Protein AF-A0ABD2NAB2-F1 (afdb_monomer)

Mean predicted aligned error: 8.88 Å

Structure (mmCIF, N/CA/C/O backbone):
data_AF-A0ABD2NAB2-F1
#
_entry.id   AF-A0ABD2NAB2-F1
#
loop_
_atom_site.group_PDB
_atom_site.id
_atom_site.type_symbol
_atom_site.label_atom_id
_atom_site.label_alt_id
_atom_site.label_comp_id
_atom_site.label_asym_id
_atom_site.label_entity_id
_atom_site.label_seq_id
_atom_site.pdbx_PDB_ins_code
_atom_site.Cartn_x
_atom_site.Cartn_y
_atom_site.Cartn_z
_atom_site.occupancy
_atom_site.B_iso_or_equiv
_atom_site.auth_seq_id
_atom_site.auth_comp_id
_atom_site.auth_asym_id
_atom_site.auth_atom_id
_atom_site.pdbx_PDB_model_num
ATOM 1 N N . MET A 1 1 ? -1.390 5.280 34.000 1.00 50.34 1 MET A N 1
ATOM 2 C CA . MET A 1 1 ? -2.365 6.041 33.188 1.00 50.34 1 MET A CA 1
ATOM 3 C C . MET A 1 1 ? -3.684 5.288 33.225 1.00 50.34 1 MET A C 1
ATOM 5 O O . MET A 1 1 ? -3.703 4.140 32.806 1.00 50.34 1 MET A O 1
ATOM 9 N N . ASN A 1 2 ? -4.750 5.877 33.771 1.00 55.00 2 ASN A N 1
ATOM 10 C CA . ASN A 1 2 ? -6.075 5.253 33.747 1.00 55.00 2 ASN A CA 1
ATOM 11 C C . ASN A 1 2 ? -6.665 5.433 32.349 1.00 55.00 2 ASN A C 1
ATOM 13 O O . ASN A 1 2 ? -7.127 6.522 32.014 1.00 55.00 2 ASN A O 1
ATOM 17 N N . LEU A 1 3 ? -6.624 4.378 31.533 1.00 70.62 3 LEU A N 1
ATOM 18 C CA . LEU A 1 3 ? -7.430 4.320 30.318 1.00 70.62 3 LEU A CA 1
ATOM 19 C C . LEU A 1 3 ? -8.890 4.486 30.732 1.00 70.62 3 LEU A C 1
ATOM 21 O O . LEU A 1 3 ? -9.399 3.757 31.586 1.00 70.62 3 LEU A O 1
ATOM 25 N N . THR A 1 4 ? -9.552 5.496 30.181 1.00 85.00 4 THR A N 1
ATOM 26 C CA . THR A 1 4 ? -10.956 5.738 30.493 1.00 85.00 4 THR A CA 1
ATOM 27 C C . THR A 1 4 ? -11.785 4.582 29.936 1.00 85.00 4 THR A C 1
ATOM 29 O O . THR A 1 4 ? -11.487 4.038 28.872 1.00 85.00 4 THR A O 1
ATOM 32 N N . VAL A 1 5 ? -12.858 4.203 30.637 1.00 86.62 5 VAL A N 1
ATOM 33 C CA . VAL A 1 5 ? -13.801 3.158 30.186 1.00 86.62 5 VAL A CA 1
ATOM 34 C C . VAL A 1 5 ? -14.272 3.411 28.746 1.00 86.62 5 VAL A C 1
ATOM 36 O O . VAL A 1 5 ? -14.481 2.471 27.981 1.00 86.62 5 VAL A O 1
ATOM 39 N N . GLN A 1 6 ? -14.384 4.683 28.357 1.00 85.81 6 GLN A N 1
ATOM 40 C CA . GLN A 1 6 ? -14.743 5.088 27.003 1.00 85.81 6 GLN A CA 1
ATOM 41 C C . GLN A 1 6 ? -13.697 4.676 25.961 1.00 85.81 6 GLN A C 1
ATOM 43 O O . GLN A 1 6 ? -14.067 4.152 24.915 1.00 85.81 6 GLN A O 1
ATOM 48 N N . HIS A 1 7 ? -12.406 4.852 26.250 1.00 84.88 7 HIS A N 1
ATOM 49 C CA . HIS A 1 7 ? -11.335 4.479 25.327 1.00 84.88 7 HIS A CA 1
ATOM 50 C C . HIS A 1 7 ? -11.319 2.966 25.064 1.00 84.88 7 HIS A C 1
ATOM 52 O O . HIS A 1 7 ? -11.230 2.537 23.918 1.00 84.88 7 HIS A O 1
ATOM 58 N N . ILE A 1 8 ? -11.514 2.158 26.113 1.00 85.25 8 ILE A N 1
ATOM 59 C CA . ILE A 1 8 ? -11.595 0.694 25.996 1.00 85.25 8 ILE A CA 1
ATOM 60 C C . ILE A 1 8 ? -12.789 0.280 25.125 1.00 85.25 8 ILE A C 1
ATOM 62 O O . ILE A 1 8 ? -12.654 -0.577 24.254 1.00 85.25 8 ILE A O 1
ATOM 66 N N . LYS A 1 9 ? -13.961 0.901 25.317 1.00 86.88 9 LYS A N 1
ATOM 67 C CA . LYS A 1 9 ? -15.147 0.624 24.490 1.00 86.88 9 LYS A CA 1
ATOM 68 C C . LYS A 1 9 ? -14.923 0.980 23.020 1.00 86.88 9 LYS A C 1
ATOM 70 O O . LYS A 1 9 ? -15.304 0.202 22.147 1.00 86.88 9 LYS A O 1
ATOM 75 N N . THR A 1 10 ? -14.308 2.130 22.745 1.00 87.00 10 THR A N 1
ATOM 76 C CA . THR A 1 10 ? -13.971 2.546 21.378 1.00 87.00 10 THR A CA 1
ATOM 77 C C . THR A 1 10 ? -13.019 1.549 20.727 1.00 87.00 10 THR A C 1
ATOM 79 O O . THR A 1 10 ? -13.319 1.066 19.638 1.00 87.00 10 THR A O 1
ATOM 82 N N . LEU A 1 11 ? -11.947 1.167 21.424 1.00 85.62 11 LEU A N 1
ATOM 83 C CA . LEU A 1 11 ? -10.974 0.193 20.934 1.00 85.62 11 LEU A CA 1
ATOM 84 C C . LEU A 1 11 ? -11.627 -1.161 20.619 1.00 85.62 11 LEU A C 1
ATOM 86 O O . LEU A 1 11 ? -11.455 -1.693 19.529 1.00 85.62 11 LEU A O 1
ATOM 90 N N . LEU A 1 12 ? -12.451 -1.694 21.524 1.00 88.62 12 LEU A N 1
ATOM 91 C CA . LEU A 1 12 ? -13.152 -2.964 21.299 1.00 88.62 12 LEU A CA 1
ATOM 92 C C . LEU A 1 12 ? -14.095 -2.918 20.088 1.00 88.62 12 LEU A C 1
ATOM 94 O O . LEU A 1 12 ? -14.191 -3.892 19.346 1.00 88.62 12 LEU A O 1
ATOM 98 N N . SER A 1 13 ? -14.786 -1.797 19.879 1.00 90.25 13 SER A N 1
ATOM 99 C CA . SER A 1 13 ? -15.667 -1.582 18.723 1.00 90.25 13 SER A CA 1
ATOM 100 C C . SER A 1 13 ? -14.876 -1.571 17.406 1.00 90.25 13 SER A C 1
ATOM 102 O O . SER A 1 13 ? -15.263 -2.260 16.462 1.00 90.25 13 SER A O 1
ATOM 104 N N . VAL A 1 14 ? -13.731 -0.881 17.371 1.00 90.56 14 VAL A N 1
ATOM 105 C CA . VAL A 1 14 ? -12.785 -0.853 16.237 1.00 90.56 14 VAL A CA 1
ATOM 106 C C . VAL A 1 14 ? -12.252 -2.256 15.932 1.00 90.56 14 VAL A C 1
ATOM 108 O O . VAL A 1 14 ? -12.298 -2.700 14.788 1.00 90.56 14 VAL A O 1
ATOM 111 N N . LEU A 1 15 ? -11.821 -3.001 16.952 1.00 90.56 15 LEU A N 1
ATOM 112 C CA . LEU A 1 15 ? -11.274 -4.353 16.791 1.00 90.56 15 LEU A CA 1
ATOM 113 C C . LEU A 1 15 ? -12.317 -5.366 16.304 1.00 90.56 15 LEU A C 1
ATOM 115 O O . LEU A 1 15 ? -12.016 -6.221 15.474 1.00 90.56 15 LEU A O 1
ATOM 119 N N . ARG A 1 16 ? -13.567 -5.261 16.769 1.00 92.56 16 ARG A N 1
ATOM 120 C CA . ARG A 1 16 ? -14.668 -6.083 16.241 1.00 92.56 16 ARG A CA 1
ATOM 121 C C . ARG A 1 16 ? -14.945 -5.775 14.772 1.00 92.56 16 ARG A C 1
ATOM 123 O O . ARG A 1 16 ? -15.093 -6.706 13.986 1.00 92.56 16 ARG A O 1
ATOM 130 N N . CYS A 1 17 ? -14.953 -4.495 14.409 1.00 94.06 17 CYS A N 1
ATOM 131 C CA . CYS A 1 17 ? -15.112 -4.066 13.022 1.00 94.06 17 CYS A CA 1
ATOM 132 C C . CYS A 1 17 ? -13.981 -4.605 12.136 1.00 94.06 17 CYS A C 1
ATOM 134 O O . CYS A 1 17 ? -14.240 -5.179 11.082 1.00 94.06 17 CYS A O 1
ATOM 136 N N . LEU A 1 18 ? -12.731 -4.503 12.600 1.00 93.81 18 LEU A N 1
ATOM 137 C CA . LEU A 1 18 ? -11.561 -5.072 11.933 1.00 93.81 18 LEU A CA 1
ATOM 138 C C . LEU A 1 18 ? -11.714 -6.582 11.703 1.00 93.81 18 LEU A C 1
ATOM 140 O O . LEU A 1 18 ? -11.497 -7.053 10.589 1.00 93.81 18 LEU A O 1
ATOM 144 N N . ASN A 1 19 ? -12.129 -7.328 12.729 1.00 92.62 19 ASN A N 1
ATOM 145 C CA . ASN A 1 19 ? -12.349 -8.769 12.617 1.00 92.62 19 ASN A CA 1
ATOM 146 C C . ASN A 1 19 ? -13.402 -9.105 11.553 1.00 92.62 19 ASN A C 1
ATOM 148 O O . ASN A 1 19 ? -13.183 -10.018 10.762 1.00 92.62 19 ASN A O 1
ATOM 152 N N . LEU A 1 20 ? -14.508 -8.356 11.489 1.00 93.50 20 LEU A N 1
ATOM 153 C CA . LEU A 1 20 ? -15.537 -8.553 10.463 1.00 93.50 20 LEU A CA 1
ATOM 154 C C . LEU A 1 20 ? -15.038 -8.204 9.057 1.00 93.50 20 LEU A C 1
ATOM 156 O O . LEU A 1 20 ? -15.353 -8.914 8.105 1.00 93.50 20 LEU A O 1
ATOM 160 N N . ILE A 1 21 ? -14.250 -7.135 8.912 1.00 94.38 21 ILE A N 1
ATOM 161 C CA . ILE A 1 21 ? -13.627 -6.788 7.628 1.00 94.38 21 ILE A CA 1
ATOM 162 C C . ILE A 1 21 ? -12.724 -7.931 7.167 1.00 94.38 21 ILE A C 1
ATOM 164 O O . ILE A 1 21 ? -12.836 -8.369 6.027 1.00 94.38 21 ILE A O 1
ATOM 168 N N . ILE A 1 22 ? -11.864 -8.444 8.046 1.00 93.69 22 ILE A N 1
ATOM 169 C CA . ILE A 1 22 ? -10.955 -9.537 7.700 1.00 93.69 22 ILE A CA 1
ATOM 170 C C . ILE A 1 22 ? -11.762 -10.778 7.307 1.00 93.69 22 ILE A C 1
ATOM 172 O O . ILE A 1 22 ? -11.633 -11.254 6.187 1.00 93.69 22 ILE A O 1
ATOM 176 N N . GLN A 1 23 ? -12.701 -11.220 8.145 1.00 92.50 23 GLN A N 1
ATOM 177 C CA . GLN A 1 23 ? -13.539 -12.392 7.858 1.00 92.50 23 GLN A CA 1
ATOM 178 C C . GLN A 1 23 ? -14.292 -12.312 6.522 1.00 92.50 23 GLN A C 1
ATOM 180 O O . GLN A 1 23 ? -14.435 -13.327 5.846 1.00 92.50 23 GLN A O 1
ATOM 185 N N . ASN A 1 24 ? -14.769 -11.126 6.138 1.00 93.62 24 ASN A N 1
ATOM 186 C CA . ASN A 1 24 ? -15.566 -10.953 4.922 1.00 93.62 24 ASN A CA 1
ATOM 187 C C . ASN A 1 24 ? -14.728 -10.711 3.660 1.00 93.62 24 ASN A C 1
ATOM 189 O O . ASN A 1 24 ? -15.218 -10.950 2.557 1.00 93.62 24 ASN A O 1
ATOM 193 N N . TYR A 1 25 ? -13.499 -10.205 3.797 1.00 93.81 25 TYR A N 1
ATOM 194 C CA . TYR A 1 25 ? -12.689 -9.744 2.664 1.00 93.81 25 TYR A CA 1
ATOM 195 C C . TYR A 1 25 ? -11.350 -10.467 2.516 1.00 93.81 25 TYR A C 1
ATOM 197 O O . TYR A 1 25 ? -10.580 -10.118 1.617 1.00 93.81 25 TYR A O 1
ATOM 205 N N . THR A 1 26 ? -11.071 -11.483 3.330 1.00 92.81 26 THR A N 1
ATOM 206 C CA . THR A 1 26 ? -9.892 -12.347 3.194 1.00 92.81 26 THR A CA 1
ATOM 207 C C . THR A 1 26 ? -10.295 -13.807 3.009 1.00 92.81 26 THR A C 1
ATOM 209 O O . THR A 1 26 ? -11.335 -14.251 3.488 1.00 92.81 26 THR A O 1
ATOM 212 N N . SER A 1 27 ? -9.464 -14.569 2.307 1.00 91.81 27 SER A N 1
ATOM 213 C CA . SER A 1 27 ? -9.583 -16.024 2.196 1.00 91.81 27 SER A CA 1
ATOM 214 C C . SER A 1 27 ? -8.865 -16.718 3.354 1.00 91.81 27 SER A C 1
ATOM 216 O O . SER A 1 27 ? -7.919 -16.183 3.918 1.00 91.81 27 SER A O 1
ATOM 218 N N . VAL A 1 28 ? -9.241 -17.963 3.656 1.00 87.69 28 VAL A N 1
ATOM 219 C CA . VAL A 1 28 ? -8.466 -18.848 4.551 1.00 87.69 28 VAL A CA 1
ATOM 220 C C . VAL A 1 28 ? -7.064 -19.169 4.023 1.00 87.69 28 VAL A C 1
ATOM 222 O O . VAL A 1 28 ? -6.221 -19.629 4.786 1.00 87.69 28 VAL A O 1
ATOM 225 N N . ALA A 1 29 ? -6.821 -18.957 2.728 1.00 90.50 29 ALA A N 1
ATOM 226 C CA . ALA A 1 29 ? -5.504 -19.110 2.118 1.00 90.50 29 ALA A CA 1
ATOM 227 C C . ALA A 1 29 ? -4.645 -17.835 2.197 1.00 90.50 29 ALA A C 1
ATOM 229 O O . ALA A 1 29 ? -3.453 -17.920 1.918 1.00 90.50 29 ALA A O 1
ATOM 230 N N . ASP A 1 30 ? -5.237 -16.685 2.546 1.00 93.00 30 ASP A N 1
ATOM 231 C CA . ASP A 1 30 ? -4.521 -15.409 2.571 1.00 93.00 30 ASP A CA 1
ATOM 232 C C . ASP A 1 30 ? -3.535 -15.388 3.746 1.00 93.00 30 ASP A C 1
ATOM 234 O O . ASP A 1 30 ? -3.890 -15.681 4.892 1.00 93.00 30 ASP A O 1
ATOM 238 N N . LEU A 1 31 ? -2.294 -14.983 3.478 1.00 92.19 31 LEU A N 1
ATOM 239 C CA . LEU A 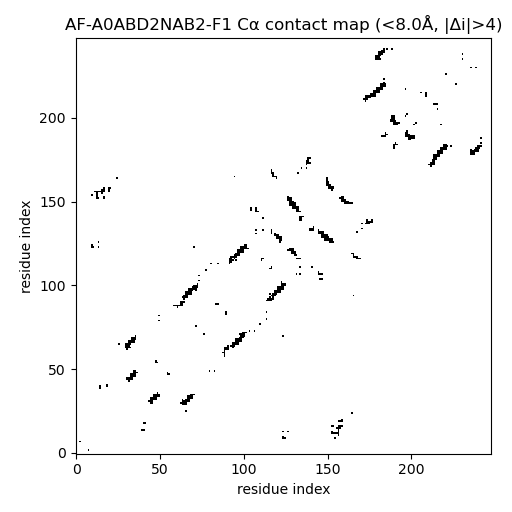1 31 ? -1.301 -14.759 4.518 1.00 92.19 31 LEU A CA 1
ATOM 240 C C . LEU A 1 31 ? -1.478 -13.365 5.132 1.00 92.19 31 LEU A C 1
ATOM 242 O O . LEU A 1 31 ? -1.231 -12.352 4.476 1.00 92.19 31 LEU A O 1
ATOM 246 N N . ILE A 1 32 ? -1.878 -13.311 6.404 1.00 92.75 32 ILE A N 1
ATOM 247 C CA . ILE A 1 32 ? -2.153 -12.056 7.114 1.00 92.75 32 ILE A CA 1
ATOM 248 C C . ILE A 1 32 ? -0.968 -11.687 8.013 1.00 92.75 32 ILE A C 1
ATOM 250 O O . ILE A 1 32 ? -0.647 -12.410 8.959 1.00 92.75 32 ILE A O 1
ATOM 254 N N . ALA A 1 33 ? -0.347 -10.539 7.746 1.00 91.56 33 ALA A N 1
ATOM 255 C CA . ALA A 1 33 ? 0.681 -9.937 8.587 1.00 91.56 33 ALA A CA 1
ATOM 256 C C . ALA A 1 33 ? 0.094 -8.787 9.409 1.00 91.56 33 ALA A C 1
ATOM 258 O O . ALA A 1 33 ? -0.571 -7.898 8.878 1.00 91.56 33 ALA A O 1
ATOM 259 N N . VAL A 1 34 ? 0.356 -8.794 10.711 1.00 91.44 34 VAL A N 1
ATOM 260 C CA . VAL A 1 34 ? -0.145 -7.804 11.663 1.00 91.44 34 VAL A CA 1
ATOM 261 C C . VAL A 1 34 ? 1.038 -7.075 12.256 1.00 91.44 34 VAL A C 1
ATOM 263 O O . VAL A 1 34 ? 1.921 -7.692 12.846 1.00 91.44 34 VAL A O 1
ATOM 266 N N . ILE A 1 35 ? 1.050 -5.760 12.100 1.00 89.00 35 ILE A N 1
ATOM 267 C CA . ILE A 1 35 ? 2.132 -4.899 12.556 1.00 89.00 35 ILE A CA 1
ATOM 268 C C . ILE A 1 35 ? 1.599 -4.018 13.680 1.00 89.00 35 ILE A C 1
ATOM 270 O O . ILE A 1 35 ? 0.685 -3.210 13.490 1.00 89.00 35 ILE A O 1
ATOM 274 N N . GLY A 1 36 ? 2.175 -4.212 14.863 1.00 83.62 36 GLY A N 1
ATOM 275 C CA . GLY A 1 36 ? 1.749 -3.574 16.102 1.00 83.62 36 GLY A CA 1
ATOM 276 C C . GLY A 1 36 ? 1.929 -4.494 17.310 1.00 83.62 36 GLY A C 1
ATOM 277 O O . GLY A 1 36 ? 1.997 -5.718 17.195 1.00 83.62 36 GLY A O 1
ATOM 278 N N . LYS A 1 37 ? 1.998 -3.897 18.503 1.00 67.06 37 LYS A N 1
ATOM 279 C CA . LYS A 1 37 ? 2.280 -4.622 19.757 1.00 67.06 37 LYS A CA 1
ATOM 280 C C . LYS A 1 37 ? 1.092 -5.402 20.321 1.00 67.06 37 LYS A C 1
ATOM 282 O O . LYS A 1 37 ? 1.229 -6.102 21.320 1.00 67.06 37 LYS A O 1
ATOM 287 N N . GLU A 1 38 ? -0.075 -5.277 19.711 1.00 68.12 38 GLU A N 1
ATOM 288 C CA . GLU A 1 38 ? -1.333 -5.650 20.334 1.00 68.12 38 GLU A CA 1
ATOM 289 C C . GLU A 1 38 ? -1.953 -6.902 19.701 1.00 68.12 38 GLU A C 1
ATOM 291 O O . GLU A 1 38 ? -2.317 -6.922 18.526 1.00 68.12 38 GLU A O 1
ATOM 296 N N . ASN A 1 39 ? -2.094 -7.953 20.515 1.00 59.78 39 ASN A N 1
ATOM 297 C CA . ASN A 1 39 ? -2.704 -9.224 20.129 1.00 59.78 39 ASN A CA 1
ATOM 298 C C . ASN A 1 39 ? -4.203 -9.220 20.410 1.00 59.78 39 ASN A C 1
ATOM 300 O O . ASN A 1 39 ? -4.651 -9.630 21.481 1.00 59.78 39 ASN A O 1
ATOM 304 N N . TYR A 1 40 ? -4.980 -8.768 19.431 1.00 69.19 40 TYR A N 1
ATOM 305 C CA . TYR A 1 40 ? -6.443 -8.748 19.526 1.00 69.19 40 TYR A CA 1
ATOM 306 C C . TYR A 1 40 ? -7.156 -9.555 18.443 1.00 69.19 40 TYR A C 1
ATOM 308 O O . TYR A 1 40 ? -8.388 -9.593 18.404 1.00 69.19 40 TYR A O 1
ATOM 316 N N . LEU A 1 41 ? -6.394 -10.200 17.566 1.00 75.31 41 LEU A N 1
ATOM 317 C CA . LEU A 1 41 ? -6.930 -10.916 16.420 1.00 75.31 41 LEU A CA 1
ATOM 318 C C . LEU A 1 41 ? -7.094 -12.392 16.760 1.00 75.31 41 LEU A C 1
ATOM 320 O O . LEU A 1 41 ? -6.223 -13.011 17.365 1.00 75.31 41 LEU A O 1
ATOM 324 N N . THR A 1 42 ? -8.247 -12.946 16.398 1.00 77.31 42 THR A N 1
ATOM 325 C CA . THR A 1 42 ? -8.639 -14.323 16.737 1.00 77.31 42 THR A CA 1
ATOM 326 C C . THR A 1 42 ? -8.285 -15.339 15.649 1.00 77.31 42 THR A C 1
ATOM 328 O O . THR A 1 42 ? -8.638 -16.511 15.764 1.00 77.31 42 THR A O 1
ATOM 331 N N . PHE A 1 43 ? -7.607 -14.905 14.590 1.00 73.75 43 PHE A N 1
ATOM 332 C CA . PHE A 1 43 ? -7.232 -15.710 13.426 1.00 73.75 43 PHE A CA 1
ATOM 333 C C . PHE A 1 43 ? -5.713 -15.913 13.361 1.00 73.75 43 PHE A C 1
ATOM 335 O O . PHE A 1 43 ? -4.970 -15.161 13.994 1.00 73.75 43 PHE A O 1
ATOM 342 N N . PRO A 1 44 ? -5.237 -16.930 12.616 1.00 76.00 44 PRO A N 1
ATOM 343 C CA . PRO A 1 44 ? -3.810 -17.140 12.420 1.00 76.00 44 PRO A CA 1
ATOM 344 C C . PRO A 1 44 ? -3.215 -15.938 11.686 1.00 76.00 44 PRO A C 1
ATOM 346 O O . PRO A 1 44 ? -3.571 -15.647 10.547 1.00 76.00 44 PRO A O 1
ATOM 349 N N . VAL A 1 45 ? -2.318 -15.233 12.365 1.00 83.25 45 VAL A N 1
ATOM 350 C CA . VAL A 1 45 ? -1.633 -14.052 11.844 1.00 83.25 45 VAL A CA 1
ATOM 351 C C . VAL A 1 45 ? -0.146 -14.158 12.126 1.00 83.25 45 VAL A C 1
ATOM 353 O O . VAL A 1 45 ? 0.269 -14.723 13.140 1.00 83.25 45 VAL A O 1
ATOM 356 N N . ILE A 1 46 ? 0.657 -13.580 11.243 1.00 83.19 46 ILE A N 1
ATOM 357 C CA . ILE A 1 46 ? 2.064 -13.324 11.523 1.00 83.19 46 ILE A CA 1
ATOM 358 C C . ILE A 1 46 ? 2.136 -11.989 12.244 1.00 83.19 46 ILE A C 1
ATOM 360 O O . ILE A 1 46 ? 1.866 -10.950 11.643 1.00 83.19 46 ILE A O 1
ATOM 364 N N . GLN A 1 47 ? 2.502 -12.006 13.520 1.00 83.44 47 GLN A N 1
ATOM 365 C CA . GLN A 1 47 ? 2.757 -10.772 14.247 1.00 83.44 47 GLN A CA 1
ATOM 366 C C . GLN A 1 47 ? 4.185 -10.299 13.975 1.00 83.44 47 GLN A C 1
ATOM 368 O O . GLN A 1 47 ? 5.146 -11.039 14.181 1.00 83.44 47 GLN A O 1
ATOM 373 N N . LEU A 1 48 ? 4.310 -9.057 13.525 1.00 80.50 48 LEU A N 1
ATOM 374 C CA . LEU A 1 48 ? 5.579 -8.391 13.286 1.00 80.50 48 LEU A CA 1
ATOM 375 C C . LEU A 1 48 ? 5.697 -7.217 14.258 1.00 80.50 48 LEU A C 1
ATOM 377 O O . LEU A 1 48 ? 4.948 -6.240 14.172 1.00 80.50 48 LEU A O 1
ATOM 381 N N . ASP A 1 49 ? 6.650 -7.308 15.183 1.00 80.38 49 ASP A N 1
ATOM 382 C CA . ASP A 1 49 ? 7.116 -6.139 15.923 1.00 80.38 49 ASP A CA 1
ATOM 383 C C . ASP A 1 49 ? 8.300 -5.549 15.158 1.00 80.38 49 ASP A C 1
ATOM 385 O O . ASP A 1 49 ? 9.434 -5.988 15.312 1.00 80.38 49 ASP A O 1
ATOM 389 N N . ILE A 1 50 ? 8.028 -4.555 14.312 1.00 73.00 50 ILE A N 1
ATOM 390 C CA . ILE A 1 50 ? 9.053 -3.848 13.525 1.00 73.00 50 ILE A CA 1
ATOM 391 C C . ILE A 1 50 ? 10.091 -3.123 14.399 1.00 73.00 50 ILE A C 1
ATOM 393 O O . ILE A 1 50 ? 11.097 -2.641 13.890 1.00 73.00 50 ILE A O 1
ATOM 397 N N . TYR A 1 51 ? 9.851 -3.014 15.710 1.00 71.38 51 TYR A N 1
ATOM 398 C CA . TYR A 1 51 ? 10.803 -2.457 16.667 1.00 71.38 51 TYR A CA 1
ATOM 399 C C . TYR A 1 51 ? 11.704 -3.524 17.306 1.00 71.38 51 TYR A C 1
ATOM 401 O O . TYR A 1 51 ? 12.549 -3.179 18.131 1.00 71.38 51 TYR A O 1
ATOM 409 N N . GLN A 1 52 ? 11.526 -4.803 16.961 1.00 70.25 52 GLN A N 1
ATOM 410 C CA . GLN A 1 52 ? 12.379 -5.908 17.394 1.00 70.25 52 GLN A CA 1
ATOM 411 C C . GLN A 1 52 ? 13.072 -6.521 16.171 1.00 70.25 52 GLN A C 1
ATOM 413 O O . GLN A 1 52 ? 12.428 -7.095 15.299 1.00 70.25 52 GLN A O 1
ATOM 418 N N . GLU A 1 53 ? 14.400 -6.408 16.112 1.00 60.09 53 GLU A N 1
ATOM 419 C CA . GLU A 1 53 ? 15.229 -6.717 14.930 1.00 60.09 53 GLU A CA 1
ATOM 420 C C . GLU A 1 53 ? 15.225 -8.202 14.488 1.00 60.09 53 GLU A C 1
ATOM 422 O O . GLU A 1 53 ? 15.783 -8.535 13.444 1.00 60.09 53 GLU A O 1
ATOM 427 N N . GLU A 1 54 ? 14.609 -9.122 15.239 1.00 59.78 54 GLU A N 1
ATOM 428 C CA . GLU A 1 54 ? 14.902 -10.562 15.126 1.00 59.78 54 GLU A CA 1
ATOM 429 C C . GLU A 1 54 ? 13.832 -11.431 14.428 1.00 59.78 54 GLU A C 1
ATOM 431 O O . GLU A 1 54 ? 14.060 -12.623 14.220 1.00 59.78 54 GLU A O 1
ATOM 436 N N . VAL A 1 55 ? 12.666 -10.899 14.038 1.00 56.41 55 VAL A N 1
ATOM 437 C CA . VAL A 1 55 ? 11.492 -11.769 13.779 1.00 56.41 55 VAL A CA 1
ATOM 438 C C . VAL A 1 55 ? 11.275 -12.168 12.301 1.00 56.41 55 VAL A C 1
ATOM 440 O O . VAL A 1 55 ? 10.646 -13.191 12.030 1.00 56.41 55 VAL A O 1
ATOM 443 N N . ILE A 1 56 ? 11.805 -11.438 11.312 1.00 54.59 56 ILE A N 1
ATOM 444 C CA . ILE A 1 56 ? 11.258 -11.505 9.931 1.00 54.59 56 ILE A CA 1
ATOM 445 C C . ILE A 1 56 ? 11.810 -12.647 9.055 1.00 54.59 56 ILE A C 1
ATOM 447 O O . ILE A 1 56 ? 11.150 -13.079 8.107 1.00 54.59 56 ILE A O 1
ATOM 451 N N . TRP A 1 57 ? 12.959 -13.235 9.397 1.00 52.84 57 TRP A N 1
ATOM 452 C CA . TRP A 1 57 ? 13.633 -14.216 8.529 1.00 52.84 57 TRP A CA 1
ATOM 453 C C . TRP A 1 57 ? 12.855 -15.524 8.298 1.00 52.84 57 TRP A C 1
ATOM 455 O O . TRP A 1 57 ? 13.095 -16.212 7.305 1.00 52.84 57 TRP A O 1
ATOM 465 N N . TYR A 1 58 ? 11.906 -15.875 9.172 1.00 57.56 58 TYR A N 1
ATOM 466 C CA . TYR A 1 58 ? 11.209 -17.167 9.117 1.00 57.56 58 TYR A CA 1
ATOM 467 C C . TYR A 1 58 ? 10.195 -17.302 7.976 1.00 57.56 58 TYR A C 1
ATOM 469 O O . TYR A 1 58 ? 9.803 -18.421 7.649 1.00 57.56 58 TYR A O 1
ATOM 477 N N . PHE A 1 59 ? 9.785 -16.198 7.348 1.00 56.97 59 PHE A N 1
ATOM 478 C CA . PHE A 1 59 ? 8.757 -16.219 6.303 1.00 56.97 59 PHE A CA 1
ATOM 479 C C . PHE A 1 59 ? 9.310 -16.063 4.892 1.00 56.97 59 PHE A C 1
ATOM 481 O O . PHE A 1 59 ? 8.538 -15.929 3.950 1.00 56.97 59 PHE A O 1
ATOM 488 N N . TYR A 1 60 ? 10.627 -16.130 4.704 1.00 61.31 60 TYR A N 1
ATOM 489 C CA . TYR A 1 60 ? 11.198 -16.134 3.365 1.00 61.31 60 TYR A CA 1
ATOM 490 C C . TYR A 1 60 ? 10.854 -17.457 2.646 1.00 61.31 60 TYR A C 1
ATOM 492 O O . TYR A 1 60 ? 11.267 -18.512 3.136 1.00 61.31 60 TYR A O 1
ATOM 500 N N . PRO A 1 61 ? 10.119 -17.461 1.508 1.00 70.06 61 PRO A N 1
ATOM 501 C CA . PRO A 1 61 ? 9.826 -16.339 0.600 1.00 70.06 61 PRO A CA 1
ATOM 502 C C . PRO A 1 61 ? 8.343 -15.892 0.518 1.00 70.06 61 PRO A C 1
ATOM 504 O O . PRO A 1 61 ? 7.962 -15.222 -0.444 1.00 70.06 61 PRO A O 1
ATOM 507 N N . SER A 1 62 ? 7.484 -16.278 1.460 1.00 83.19 62 SER A N 1
ATOM 508 C CA . SER A 1 62 ? 6.049 -15.982 1.418 1.00 83.19 62 SER A CA 1
ATOM 509 C C . SER A 1 62 ? 5.757 -14.496 1.635 1.00 83.19 62 SER A C 1
ATOM 511 O O . SER A 1 62 ? 6.152 -13.892 2.632 1.00 83.19 62 SER A O 1
ATOM 513 N N . LYS A 1 63 ? 5.027 -13.911 0.688 1.00 90.25 63 LYS A N 1
ATOM 514 C CA . LYS A 1 63 ? 4.573 -12.522 0.730 1.00 90.25 63 LYS A CA 1
ATOM 515 C C . LYS A 1 63 ? 3.189 -12.443 1.376 1.00 90.25 63 LYS A C 1
ATOM 517 O O . LYS A 1 63 ? 2.321 -13.197 0.945 1.00 90.25 63 LYS A O 1
ATOM 522 N N . PRO A 1 64 ? 2.951 -11.559 2.362 1.00 92.44 64 PRO A N 1
ATOM 523 C CA . PRO A 1 64 ? 1.612 -11.351 2.900 1.00 92.44 64 PRO A CA 1
ATOM 524 C C . PRO A 1 64 ? 0.628 -10.899 1.816 1.00 92.44 64 PRO A C 1
ATOM 526 O O . PRO A 1 64 ? 0.950 -10.048 0.983 1.00 92.44 64 PRO A O 1
ATOM 529 N N . ASP A 1 65 ? -0.581 -11.447 1.851 1.00 95.00 65 ASP A N 1
ATOM 530 C CA . ASP A 1 65 ? -1.710 -11.012 1.023 1.00 95.00 65 ASP A CA 1
ATOM 531 C C . ASP A 1 65 ? -2.473 -9.863 1.689 1.00 95.00 65 ASP A C 1
ATOM 533 O O . ASP A 1 65 ? -3.160 -9.082 1.022 1.00 95.00 65 ASP A O 1
ATOM 537 N N . VAL A 1 66 ? -2.344 -9.754 3.016 1.00 95.75 66 VAL A N 1
ATOM 538 C CA . VAL A 1 66 ? -3.020 -8.755 3.839 1.00 95.75 66 VAL A CA 1
ATOM 539 C C . VAL A 1 66 ? -2.061 -8.209 4.891 1.00 95.75 66 VAL A C 1
ATOM 541 O O . VAL A 1 66 ? -1.477 -8.969 5.660 1.00 95.75 66 VAL A O 1
ATOM 544 N N . TYR A 1 67 ? -1.950 -6.888 4.965 1.00 94.94 67 TYR A N 1
ATOM 545 C CA . TYR A 1 67 ? -1.297 -6.173 6.053 1.00 94.94 67 TYR A CA 1
ATOM 546 C C . TYR A 1 67 ? -2.345 -5.498 6.928 1.00 94.94 67 TYR A C 1
ATOM 548 O O . TYR A 1 67 ? -3.166 -4.716 6.448 1.00 94.94 67 TYR A O 1
ATOM 556 N N . VAL A 1 68 ? -2.287 -5.761 8.225 1.00 94.69 68 VAL A N 1
ATOM 557 C CA . VAL A 1 68 ? -3.074 -5.075 9.247 1.00 94.69 68 VAL A CA 1
ATOM 558 C C . VAL A 1 68 ? -2.107 -4.262 10.089 1.00 94.69 68 VAL A C 1
ATOM 560 O O . VAL A 1 68 ? -1.288 -4.832 10.803 1.00 94.69 68 VAL A O 1
ATOM 563 N N . ILE A 1 69 ? -2.166 -2.938 10.001 1.00 92.44 69 ILE A N 1
ATOM 564 C CA . ILE A 1 69 ? -1.215 -2.062 10.692 1.00 92.44 69 ILE A CA 1
ATOM 565 C C . ILE A 1 69 ? -1.982 -1.179 11.671 1.00 92.44 69 ILE A C 1
ATOM 567 O O . ILE A 1 69 ? -2.879 -0.437 11.270 1.00 92.44 69 ILE A O 1
ATOM 571 N N . ILE A 1 70 ? -1.669 -1.299 12.962 1.00 91.25 70 ILE A N 1
ATOM 572 C CA . ILE A 1 70 ? -2.537 -0.810 14.040 1.00 91.25 70 ILE A CA 1
ATOM 573 C C . ILE A 1 70 ? -1.896 0.361 14.803 1.00 91.25 70 ILE A C 1
ATOM 575 O O . ILE A 1 70 ? -0.704 0.342 15.097 1.00 91.25 70 ILE A O 1
ATOM 579 N N . HIS A 1 71 ? -2.722 1.351 15.166 1.00 79.88 71 HIS A N 1
ATOM 580 C CA . HIS A 1 71 ? -2.416 2.480 16.058 1.00 79.88 71 HIS A CA 1
ATOM 581 C C . HIS A 1 71 ? -1.262 3.370 15.604 1.00 79.88 71 HIS A C 1
ATOM 583 O O . HIS A 1 71 ? -0.458 3.830 16.414 1.00 79.88 71 HIS A O 1
ATOM 589 N N . LEU A 1 72 ? -1.201 3.647 14.306 1.00 81.25 72 LEU A N 1
ATOM 590 C CA . LEU A 1 72 ? -0.132 4.461 13.751 1.00 81.25 72 LEU A CA 1
ATOM 591 C C . LEU A 1 72 ? -0.468 5.950 13.787 1.00 81.25 72 LEU A C 1
ATOM 593 O O . LEU A 1 72 ? -1.518 6.376 13.300 1.00 81.25 72 LEU A O 1
ATOM 597 N N . SER A 1 73 ? 0.489 6.747 14.255 1.00 88.81 73 SER A N 1
ATOM 598 C CA . SER A 1 73 ? 0.670 8.109 13.760 1.00 88.81 73 SER A CA 1
ATOM 599 C C . SER A 1 73 ? 1.247 8.087 12.338 1.00 88.81 73 SER A C 1
ATOM 601 O O . SER A 1 73 ? 1.807 7.086 11.891 1.00 88.81 73 SER A O 1
ATOM 603 N N . GLU A 1 74 ? 1.169 9.205 11.618 1.00 87.44 74 GLU A N 1
ATOM 604 C CA . GLU A 1 74 ? 1.780 9.327 10.285 1.00 87.44 74 GLU A CA 1
ATOM 605 C C . GLU A 1 74 ? 3.296 9.053 10.302 1.00 87.44 74 GLU A C 1
ATOM 607 O O . GLU A 1 74 ? 3.815 8.375 9.417 1.00 87.44 74 GLU A O 1
ATOM 612 N N . GLU A 1 75 ? 4.003 9.494 11.348 1.00 89.56 75 GLU A N 1
ATOM 613 C CA . GLU A 1 75 ? 5.435 9.216 11.519 1.00 89.56 75 GLU A CA 1
ATOM 614 C C . GLU A 1 75 ? 5.703 7.714 11.700 1.00 89.56 75 GLU A C 1
ATOM 616 O O . GLU A 1 75 ? 6.615 7.160 11.085 1.00 89.56 75 GLU A O 1
ATOM 621 N N . GLN A 1 76 ? 4.900 7.037 12.526 1.00 89.62 76 GLN A N 1
ATOM 622 C CA . GLN A 1 76 ? 5.030 5.596 12.743 1.00 89.62 76 GLN A CA 1
ATOM 623 C C . GLN A 1 76 ? 4.704 4.812 11.476 1.00 89.62 76 GLN A C 1
ATOM 625 O O . GLN A 1 76 ? 5.409 3.855 11.159 1.00 89.62 76 GLN A O 1
ATOM 630 N N . PHE A 1 77 ? 3.680 5.231 10.730 1.00 90.12 77 PHE A N 1
ATOM 631 C CA . PHE A 1 77 ? 3.366 4.643 9.436 1.00 90.12 77 PHE A CA 1
ATOM 632 C C . PHE A 1 77 ? 4.529 4.816 8.457 1.00 90.12 77 PHE A C 1
ATOM 634 O O . PHE A 1 77 ? 4.947 3.837 7.850 1.00 90.12 77 PHE A O 1
ATOM 641 N N . SER A 1 78 ? 5.115 6.015 8.360 1.00 90.31 78 SER A N 1
ATOM 642 C CA . SER A 1 78 ? 6.271 6.258 7.490 1.00 90.31 78 SER A CA 1
ATOM 643 C C . SER A 1 78 ? 7.446 5.339 7.825 1.00 90.31 78 SER A C 1
ATOM 645 O O . SER A 1 78 ? 7.993 4.723 6.918 1.00 90.31 78 SER A O 1
ATOM 647 N N . LYS A 1 79 ? 7.798 5.198 9.111 1.00 89.69 79 LYS A N 1
ATOM 648 C CA . LYS A 1 79 ? 8.871 4.290 9.564 1.00 89.69 79 LYS A CA 1
ATOM 649 C C . LYS A 1 79 ? 8.549 2.823 9.285 1.00 89.69 79 LYS A C 1
ATOM 651 O O . LYS A 1 79 ? 9.415 2.071 8.859 1.00 89.69 79 LYS A O 1
ATOM 656 N N . THR A 1 80 ? 7.295 2.426 9.509 1.00 89.62 80 THR A N 1
ATOM 657 C CA . THR A 1 80 ? 6.815 1.072 9.198 1.00 89.62 80 THR A CA 1
ATOM 658 C C . THR A 1 80 ? 6.979 0.779 7.716 1.00 89.62 80 THR A C 1
ATOM 660 O O . THR A 1 80 ? 7.458 -0.286 7.349 1.00 89.62 80 THR A O 1
ATOM 663 N N . MET A 1 81 ? 6.592 1.724 6.864 1.00 90.81 81 MET A N 1
ATOM 664 C CA . MET A 1 81 ? 6.651 1.544 5.424 1.00 90.81 81 MET A CA 1
ATOM 665 C C . MET A 1 81 ? 8.070 1.572 4.873 1.00 90.81 81 MET A C 1
ATOM 667 O O . MET A 1 81 ? 8.357 0.782 3.983 1.00 90.81 81 MET A O 1
ATOM 671 N N . GLU A 1 82 ? 8.945 2.420 5.414 1.00 89.81 82 GLU A N 1
ATOM 672 C CA . GLU A 1 82 ? 10.376 2.423 5.093 1.00 89.81 82 GLU A CA 1
ATOM 673 C C . GLU A 1 82 ? 10.969 1.038 5.369 1.00 89.81 82 GLU A C 1
ATOM 675 O O . GLU A 1 82 ? 11.453 0.383 4.448 1.00 89.81 82 GLU A O 1
ATOM 680 N N . TYR A 1 83 ? 10.774 0.538 6.591 1.00 86.69 83 TYR A N 1
ATOM 681 C CA . TYR A 1 83 ? 11.219 -0.791 6.994 1.00 86.69 83 TYR A CA 1
ATOM 682 C C . TYR A 1 83 ? 10.643 -1.902 6.107 1.00 86.69 83 TYR A C 1
ATOM 684 O O . TYR A 1 83 ? 11.386 -2.709 5.560 1.00 86.69 83 TYR A O 1
ATOM 692 N N . LEU A 1 84 ? 9.320 -1.930 5.911 1.00 87.31 84 LEU A N 1
ATOM 693 C CA . LEU A 1 84 ? 8.691 -2.936 5.059 1.00 87.31 84 LEU A CA 1
ATOM 694 C C . LEU A 1 84 ? 9.216 -2.874 3.627 1.00 87.31 84 LEU A C 1
ATOM 696 O O . LEU A 1 84 ? 9.399 -3.920 3.029 1.00 87.31 84 LEU A O 1
ATOM 700 N N . SER A 1 85 ? 9.446 -1.687 3.065 1.00 87.81 85 SER A N 1
ATOM 701 C CA . SER A 1 85 ? 9.868 -1.544 1.668 1.00 87.81 85 SER A CA 1
ATOM 702 C C . SER A 1 85 ? 11.272 -2.082 1.386 1.00 87.81 85 SER A C 1
ATOM 704 O O . SER A 1 85 ? 11.553 -2.457 0.245 1.00 87.81 85 SER A O 1
ATOM 706 N N . ASP A 1 86 ? 12.114 -2.172 2.417 1.00 84.75 86 ASP A N 1
ATOM 707 C CA . ASP A 1 86 ? 13.444 -2.774 2.336 1.00 84.75 86 ASP A CA 1
ATOM 708 C C . ASP A 1 86 ? 13.391 -4.313 2.389 1.00 84.75 86 ASP A C 1
ATOM 710 O O . ASP A 1 86 ? 14.326 -4.992 1.951 1.00 84.75 86 ASP A O 1
ATOM 714 N N . GLU A 1 87 ? 12.279 -4.886 2.859 1.00 82.50 87 GLU A N 1
ATOM 715 C CA . GLU A 1 87 ? 12.093 -6.328 2.972 1.00 82.50 87 GLU A CA 1
ATOM 716 C C . GLU A 1 87 ? 11.673 -6.969 1.643 1.00 82.50 87 GLU A C 1
ATOM 718 O O . GLU A 1 87 ? 10.728 -6.573 0.959 1.00 82.50 87 GLU A O 1
ATOM 723 N N . ILE A 1 88 ? 12.324 -8.075 1.291 1.00 81.00 88 ILE A N 1
ATOM 724 C CA . ILE A 1 88 ? 12.037 -8.828 0.059 1.00 81.00 88 ILE A CA 1
ATOM 725 C C . ILE A 1 88 ? 10.625 -9.449 0.034 1.00 81.00 88 ILE A C 1
ATOM 727 O O . ILE A 1 88 ? 10.048 -9.663 -1.041 1.00 81.00 88 ILE A O 1
ATOM 731 N N . SER A 1 89 ? 10.056 -9.723 1.213 1.00 83.12 89 SER A N 1
ATOM 732 C CA . SER A 1 89 ? 8.684 -10.220 1.383 1.00 83.12 89 SER A CA 1
ATOM 733 C C . SER A 1 89 ? 7.625 -9.124 1.217 1.00 83.12 89 SER A C 1
ATOM 735 O O . SER A 1 89 ? 6.434 -9.440 1.197 1.00 83.12 89 SER A O 1
ATOM 737 N N . PHE A 1 90 ? 8.024 -7.859 1.041 1.00 89.38 90 PHE A N 1
ATOM 738 C CA . PHE A 1 90 ? 7.097 -6.760 0.818 1.00 89.38 90 PHE A CA 1
ATOM 739 C C . PHE A 1 90 ? 6.209 -6.998 -0.400 1.00 89.38 90 PHE A C 1
ATOM 741 O O . PHE A 1 90 ? 6.665 -7.397 -1.488 1.00 89.38 90 PHE A O 1
ATOM 748 N N . ASN A 1 91 ? 4.918 -6.740 -0.209 1.00 91.94 91 ASN A N 1
ATOM 749 C CA . ASN A 1 91 ? 3.905 -6.898 -1.235 1.00 91.94 91 ASN A CA 1
ATOM 750 C C . ASN A 1 91 ? 3.025 -5.648 -1.354 1.00 91.94 91 ASN A C 1
ATOM 752 O O . ASN A 1 91 ? 1.957 -5.607 -0.749 1.00 91.94 91 ASN A O 1
ATOM 756 N N . PRO A 1 92 ? 3.401 -4.659 -2.184 1.00 90.94 92 PRO A N 1
ATOM 757 C CA . PRO A 1 92 ? 2.600 -3.444 -2.363 1.00 90.94 92 PRO A CA 1
ATOM 758 C C . PRO A 1 92 ? 1.208 -3.712 -2.967 1.00 90.94 92 PRO A C 1
ATOM 760 O O . PRO A 1 92 ? 0.310 -2.879 -2.860 1.00 90.94 92 PRO A O 1
ATOM 763 N N . ALA A 1 93 ? 1.004 -4.880 -3.592 1.00 91.06 93 ALA A N 1
ATOM 764 C CA . ALA A 1 93 ? -0.281 -5.283 -4.163 1.00 91.06 93 ALA A CA 1
ATOM 765 C C . ALA A 1 93 ? -1.242 -5.925 -3.142 1.00 91.06 93 ALA A C 1
ATOM 767 O O . ALA A 1 93 ? -2.407 -6.162 -3.480 1.00 91.06 93 ALA A O 1
ATOM 768 N N . ALA A 1 94 ? -0.773 -6.201 -1.920 1.00 95.31 94 ALA A N 1
ATOM 769 C CA . ALA A 1 94 ? -1.579 -6.742 -0.831 1.00 95.31 94 ALA A CA 1
ATOM 770 C C . ALA A 1 94 ? -2.746 -5.816 -0.455 1.00 95.31 94 ALA A C 1
ATOM 772 O O . ALA A 1 94 ? -2.801 -4.645 -0.836 1.00 95.31 94 ALA A O 1
ATOM 773 N N . LYS A 1 95 ? -3.688 -6.343 0.328 1.00 96.94 95 LYS A N 1
ATOM 774 C CA . LYS A 1 95 ? -4.726 -5.546 0.989 1.00 96.94 95 LYS A CA 1
ATOM 775 C C . LYS A 1 95 ? -4.143 -4.933 2.258 1.00 96.94 95 LYS A C 1
ATOM 777 O O . LYS A 1 95 ? -3.566 -5.638 3.073 1.00 96.94 95 LYS A O 1
ATOM 782 N N . T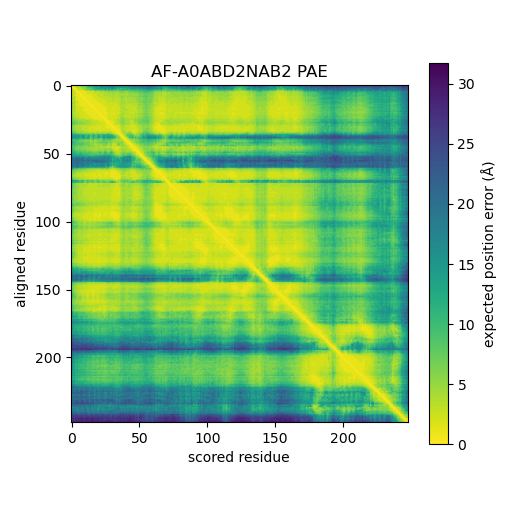YR A 1 96 ? -4.330 -3.641 2.460 1.00 96.94 96 TYR A N 1
ATOM 783 C CA . TYR A 1 96 ? -3.865 -2.915 3.634 1.00 96.94 96 TYR A CA 1
ATOM 784 C C . TYR A 1 96 ? -5.064 -2.452 4.450 1.00 96.94 96 TYR A C 1
ATOM 786 O O . TYR A 1 96 ? -5.937 -1.755 3.939 1.00 96.94 96 TYR A O 1
ATOM 794 N N . ILE A 1 97 ? -5.105 -2.816 5.724 1.00 96.75 97 ILE A N 1
ATOM 795 C CA . ILE A 1 97 ? -6.058 -2.283 6.694 1.00 96.75 97 ILE A CA 1
ATOM 796 C C . ILE A 1 97 ? -5.251 -1.497 7.716 1.00 96.75 97 ILE A C 1
ATOM 798 O O . ILE A 1 97 ? -4.505 -2.078 8.503 1.00 96.75 97 ILE A O 1
ATOM 802 N N . LEU A 1 98 ? -5.368 -0.173 7.679 1.00 95.81 98 LEU A N 1
ATOM 803 C CA . LEU A 1 98 ? -4.601 0.726 8.534 1.00 95.81 98 LEU A CA 1
ATOM 804 C C . LEU A 1 98 ? -5.527 1.340 9.572 1.00 95.81 98 LEU A C 1
ATOM 806 O O . LEU A 1 98 ? -6.521 1.968 9.218 1.00 95.81 98 LEU A O 1
ATOM 810 N N . ILE A 1 99 ? -5.194 1.182 10.847 1.00 94.44 99 ILE A N 1
ATOM 811 C CA . ILE A 1 99 ? -5.915 1.812 11.952 1.00 94.44 99 ILE A CA 1
ATOM 812 C C . ILE A 1 99 ? -5.061 2.965 12.457 1.00 94.44 99 ILE A C 1
ATOM 814 O O . ILE A 1 99 ? -3.962 2.756 12.971 1.00 94.44 99 ILE A O 1
ATOM 818 N N . MET A 1 100 ? -5.570 4.183 12.311 1.00 92.81 100 MET A N 1
ATOM 819 C CA . MET A 1 100 ? -4.846 5.406 12.651 1.00 92.81 100 MET A CA 1
ATOM 820 C C . MET A 1 100 ? -5.689 6.291 13.564 1.00 92.81 100 MET A C 1
ATOM 822 O O . MET A 1 100 ? -6.921 6.228 13.560 1.00 92.81 100 MET A O 1
ATOM 826 N N . SER A 1 101 ? -5.030 7.122 14.362 1.00 89.38 101 SER A N 1
ATOM 827 C CA . SER A 1 101 ? -5.668 8.275 14.998 1.00 89.38 101 SER A CA 1
ATOM 828 C C . SER A 1 101 ? -5.353 9.517 14.170 1.00 89.38 101 SER A C 1
ATOM 830 O O . SER A 1 101 ? -4.235 9.665 13.682 1.00 89.38 101 SER A O 1
ATOM 832 N N . ASN A 1 102 ? -6.333 10.407 14.003 1.00 85.50 102 ASN A N 1
ATOM 833 C CA . ASN A 1 102 ? -6.163 11.685 13.301 1.00 85.50 102 ASN A CA 1
ATOM 834 C C . ASN A 1 102 ? -5.664 11.532 11.849 1.00 85.50 102 ASN A C 1
ATOM 836 O O . ASN A 1 102 ? -4.538 11.902 11.517 1.00 85.50 102 ASN A O 1
ATOM 840 N N . LEU A 1 103 ? -6.516 10.996 10.965 1.00 88.88 103 LEU A N 1
ATOM 841 C CA . LEU A 1 103 ? -6.195 10.865 9.539 1.00 88.88 103 LEU A CA 1
ATOM 842 C C . LEU A 1 103 ? -5.904 12.233 8.897 1.00 88.88 103 LEU A C 1
ATOM 844 O O . LEU A 1 103 ? -6.786 13.082 8.771 1.00 88.88 103 LEU A O 1
ATOM 848 N N . SER A 1 104 ? -4.661 12.418 8.453 1.00 87.88 104 SER A N 1
ATOM 849 C CA . SER A 1 104 ? -4.217 13.586 7.689 1.00 87.88 104 SER A CA 1
ATOM 850 C C . SER A 1 104 ? -4.468 13.400 6.191 1.00 87.88 104 SER A C 1
ATOM 852 O O . SER A 1 104 ? -4.418 12.285 5.677 1.00 87.88 104 SER A O 1
ATOM 854 N N . SER A 1 105 ? -4.659 14.493 5.448 1.00 82.94 105 SER A N 1
ATOM 855 C CA . SER A 1 105 ? -4.741 14.462 3.979 1.00 82.94 105 SER A CA 1
ATOM 856 C C . SER A 1 105 ? -3.427 14.037 3.306 1.00 82.94 105 SER A C 1
ATOM 858 O O . SER A 1 105 ? -3.431 13.604 2.154 1.00 82.94 105 SER A O 1
ATOM 860 N N . THR A 1 106 ? -2.301 14.119 4.019 1.00 88.38 106 THR A N 1
ATOM 861 C CA . THR A 1 106 ? -0.974 13.712 3.533 1.00 88.38 106 THR A CA 1
ATOM 862 C C . THR A 1 106 ? -0.805 12.195 3.446 1.00 88.38 106 THR A C 1
ATOM 864 O O . THR A 1 106 ? 0.014 11.733 2.648 1.00 88.38 106 THR A O 1
ATOM 867 N N . ILE A 1 107 ? -1.618 11.407 4.168 1.00 90.88 107 ILE A N 1
ATOM 868 C CA . ILE A 1 107 ? -1.516 9.939 4.182 1.00 90.88 107 ILE A CA 1
ATOM 869 C C . ILE A 1 107 ? -1.655 9.336 2.782 1.00 90.88 107 ILE A C 1
ATOM 871 O O . ILE A 1 107 ? -0.918 8.420 2.428 1.00 90.88 107 ILE A O 1
ATOM 875 N N . SER A 1 108 ? -2.528 9.901 1.944 1.00 89.94 108 SER A N 1
ATOM 876 C CA . SER A 1 108 ? -2.715 9.466 0.558 1.00 89.94 108 SER A CA 1
ATOM 877 C C . SER A 1 108 ? -1.441 9.614 -0.273 1.00 89.94 108 SER A C 1
ATOM 879 O O . SER A 1 108 ? -1.131 8.755 -1.097 1.00 89.94 108 SER A O 1
ATOM 881 N N . SER A 1 109 ? -0.672 10.687 -0.046 1.00 87.19 109 SER A N 1
ATOM 882 C CA . SER A 1 109 ? 0.610 10.891 -0.726 1.00 87.19 109 SER A CA 1
ATOM 883 C C . SER A 1 109 ? 1.636 9.851 -0.289 1.00 87.19 109 SER A C 1
ATOM 885 O O . SER A 1 109 ? 2.421 9.399 -1.120 1.00 87.19 109 SER A O 1
ATOM 887 N N . LEU A 1 110 ? 1.631 9.483 0.993 1.00 88.81 110 LEU A N 1
ATOM 888 C CA . LEU A 1 110 ? 2.550 8.497 1.551 1.00 88.81 110 LEU A CA 1
ATOM 889 C C . LEU A 1 110 ? 2.214 7.083 1.055 1.00 88.81 110 LEU A C 1
ATOM 891 O O . LEU A 1 110 ? 3.087 6.368 0.575 1.00 88.81 110 LEU A O 1
ATOM 895 N N . LEU A 1 111 ? 0.933 6.710 1.057 1.00 91.44 111 LEU A N 1
ATOM 896 C CA . LEU A 1 111 ? 0.453 5.462 0.454 1.00 91.44 111 LEU A CA 1
ATOM 897 C C . LEU A 1 111 ? 0.859 5.357 -1.020 1.00 91.44 111 LEU A C 1
ATOM 899 O O . LEU A 1 111 ? 1.378 4.329 -1.456 1.00 91.44 111 LEU A O 1
ATOM 903 N N . ASN A 1 112 ? 0.694 6.450 -1.771 1.00 86.94 112 ASN A N 1
ATOM 904 C CA . ASN A 1 112 ? 1.058 6.489 -3.181 1.00 86.94 112 ASN A CA 1
ATOM 905 C C . ASN A 1 112 ? 2.570 6.340 -3.407 1.00 86.94 112 ASN A C 1
ATOM 907 O O . ASN A 1 112 ? 2.962 5.659 -4.349 1.00 86.94 112 ASN A O 1
ATOM 911 N N . SER A 1 113 ? 3.423 6.914 -2.546 1.00 85.00 113 SER A N 1
ATOM 912 C CA . SER A 1 113 ? 4.880 6.744 -2.676 1.00 85.00 113 SER A CA 1
ATOM 913 C C . SER A 1 113 ? 5.353 5.307 -2.457 1.00 85.00 113 SER A C 1
ATOM 915 O O . SER A 1 113 ? 6.391 4.934 -2.993 1.00 85.00 113 SER A O 1
ATOM 917 N N . TYR A 1 114 ? 4.581 4.495 -1.729 1.00 87.75 114 TYR A N 1
ATOM 918 C CA . TYR A 1 114 ? 4.849 3.067 -1.536 1.00 87.75 114 TYR A CA 1
ATOM 919 C C . TYR A 1 114 ? 4.040 2.161 -2.479 1.00 87.75 114 TYR A C 1
ATOM 921 O O . TYR A 1 114 ? 4.018 0.947 -2.290 1.00 87.75 114 TYR A O 1
ATOM 929 N N . PHE A 1 115 ? 3.375 2.731 -3.493 1.00 86.38 115 PHE A N 1
ATOM 930 C CA . PHE A 1 115 ? 2.533 2.004 -4.452 1.00 86.38 115 PHE A CA 1
ATOM 931 C C . PHE A 1 115 ? 1.426 1.151 -3.800 1.00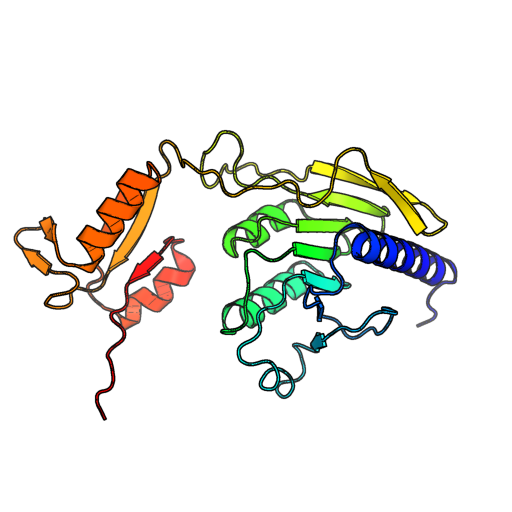 86.38 115 PHE A C 1
ATOM 933 O O . PHE A 1 115 ? 1.010 0.137 -4.361 1.00 86.38 115 PHE A O 1
ATOM 940 N N . ILE A 1 116 ? 0.923 1.563 -2.631 1.00 90.94 116 ILE A N 1
ATOM 941 C CA . ILE A 1 116 ? -0.156 0.860 -1.928 1.00 90.94 116 ILE A CA 1
ATOM 942 C C . ILE A 1 116 ? -1.496 1.254 -2.535 1.00 90.94 116 ILE A C 1
ATOM 944 O O . ILE A 1 116 ? -1.945 2.378 -2.369 1.00 90.94 116 ILE A O 1
ATOM 948 N N . LEU A 1 117 ? -2.178 0.326 -3.199 1.00 89.50 117 LEU A N 1
ATOM 949 C CA . LEU A 1 117 ? -3.439 0.638 -3.890 1.00 89.50 117 LEU A CA 1
ATOM 950 C C . LEU A 1 117 ? -4.668 0.179 -3.117 1.00 89.50 117 LEU A C 1
ATOM 952 O O . LEU A 1 117 ? -5.669 0.883 -3.034 1.00 89.50 117 LEU A O 1
ATOM 956 N N . ASN A 1 118 ? -4.599 -1.024 -2.560 1.00 94.31 118 ASN A N 1
ATOM 957 C CA . ASN A 1 118 ? -5.739 -1.675 -1.936 1.00 94.31 118 ASN A CA 1
ATOM 958 C C . ASN A 1 118 ? -5.745 -1.364 -0.448 1.00 94.31 118 ASN A C 1
ATOM 960 O O . ASN A 1 118 ? -5.336 -2.199 0.348 1.00 94.31 118 ASN A O 1
ATOM 964 N N . VAL A 1 119 ? -6.200 -0.172 -0.067 1.00 95.31 119 VAL A N 1
ATOM 965 C CA . VAL A 1 119 ? -6.174 0.266 1.333 1.00 95.31 119 VAL A CA 1
ATOM 966 C C . VAL A 1 119 ? -7.556 0.594 1.886 1.00 95.31 119 VAL A C 1
ATOM 968 O O . VAL A 1 119 ? -8.389 1.220 1.227 1.00 95.31 119 VAL A O 1
ATOM 971 N N . VAL A 1 120 ? -7.763 0.199 3.136 1.00 96.94 120 VAL A N 1
ATOM 972 C CA . VAL A 1 120 ? -8.834 0.655 4.013 1.00 96.94 120 VAL A CA 1
ATOM 973 C C . VAL A 1 120 ? -8.184 1.357 5.197 1.00 96.94 120 VAL A C 1
ATOM 975 O O . VAL A 1 120 ? -7.432 0.754 5.957 1.00 96.94 120 VAL A O 1
ATOM 978 N N . LEU A 1 121 ? -8.474 2.642 5.338 1.00 95.94 121 LEU A N 1
ATOM 979 C CA . LEU A 1 121 ? -8.074 3.470 6.465 1.00 95.94 121 LEU A CA 1
ATOM 980 C C . LEU A 1 121 ? -9.228 3.513 7.459 1.00 95.94 121 LEU A C 1
ATOM 982 O O . LEU A 1 121 ? -10.336 3.912 7.108 1.00 95.94 121 LEU A O 1
ATOM 986 N N . MET A 1 122 ? -8.978 3.124 8.697 1.00 95.75 122 MET A N 1
ATOM 987 C CA . MET A 1 122 ? -9.934 3.208 9.787 1.00 95.75 122 MET A CA 1
ATOM 988 C C . MET A 1 122 ? -9.472 4.292 10.754 1.00 95.75 122 MET A C 1
ATOM 990 O O . MET A 1 122 ? -8.422 4.172 11.387 1.00 95.75 122 MET A O 1
ATOM 994 N N . ASP A 1 123 ? -10.270 5.349 10.869 1.00 94.12 123 ASP A N 1
ATOM 995 C CA . ASP A 1 123 ? -10.072 6.355 11.904 1.00 94.12 123 ASP A CA 1
ATOM 996 C C . ASP A 1 123 ? -10.578 5.801 13.237 1.00 94.12 123 ASP A C 1
ATOM 998 O O . ASP A 1 123 ? -11.775 5.579 13.427 1.00 94.12 123 ASP A O 1
ATOM 1002 N N . SER A 1 124 ? -9.653 5.565 14.161 1.00 91.50 124 SER A N 1
ATOM 1003 C CA . SER A 1 124 ? -9.949 5.013 15.484 1.00 91.50 124 SER A CA 1
ATOM 1004 C C . SER A 1 124 ? -10.820 5.930 16.353 1.00 91.50 124 SER A C 1
ATOM 1006 O O . SER A 1 124 ? -11.496 5.430 17.255 1.00 91.50 124 SER A O 1
ATOM 1008 N N . GLU A 1 125 ? -10.857 7.239 16.083 1.00 90.25 125 GLU A N 1
ATOM 1009 C CA . GLU A 1 125 ? -11.652 8.199 16.855 1.00 90.25 125 GLU A CA 1
ATOM 1010 C C . GLU A 1 125 ? -13.075 8.320 16.303 1.00 90.25 125 GLU A C 1
ATOM 1012 O O . GLU A 1 125 ? -14.050 8.104 17.027 1.00 90.25 125 GLU A O 1
ATOM 1017 N N . SER A 1 126 ? -13.206 8.625 15.007 1.00 93.38 126 SER A N 1
ATOM 1018 C CA . SER A 1 126 ? -14.517 8.800 14.368 1.00 93.38 126 SER A CA 1
ATOM 1019 C C . SER A 1 126 ? -15.184 7.490 13.947 1.00 93.38 126 SER A C 1
ATOM 1021 O O . SER A 1 126 ? -16.364 7.496 13.586 1.00 93.38 126 SER A O 1
ATOM 1023 N N . LYS A 1 127 ? -14.446 6.371 13.980 1.00 93.94 127 LYS A N 1
ATOM 1024 C CA . LYS A 1 127 ? -14.874 5.046 13.501 1.00 93.94 127 LYS A CA 1
ATOM 1025 C C . LYS A 1 127 ? -15.272 5.033 12.025 1.00 93.94 127 LYS A C 1
ATOM 1027 O O . LYS A 1 127 ? -16.004 4.148 11.579 1.00 93.94 127 LYS A O 1
ATOM 1032 N N . LYS A 1 128 ? -14.827 6.026 11.259 1.00 95.81 128 LYS A N 1
ATOM 1033 C CA . LYS A 1 128 ? -15.062 6.100 9.821 1.00 95.81 128 LYS A CA 1
ATOM 1034 C C . LYS A 1 128 ? -14.036 5.264 9.073 1.00 95.81 128 LYS A C 1
ATOM 1036 O O . LYS A 1 128 ? -12.871 5.179 9.458 1.00 95.81 128 LYS A O 1
ATOM 1041 N N . LEU A 1 129 ? -14.499 4.667 7.984 1.00 96.88 129 LEU A N 1
ATOM 1042 C CA . LEU A 1 129 ? -13.689 3.927 7.035 1.00 96.88 129 LEU A CA 1
ATOM 1043 C C . LEU A 1 129 ? -13.474 4.792 5.804 1.00 96.88 129 LEU A C 1
ATOM 1045 O O . LEU A 1 129 ? -14.426 5.359 5.267 1.00 96.88 129 LEU A O 1
ATOM 1049 N N . PHE A 1 130 ? -12.240 4.848 5.333 1.00 96.19 130 PHE A N 1
ATOM 1050 C CA . PHE A 1 130 ? -11.849 5.582 4.146 1.00 96.19 130 PHE A CA 1
ATOM 1051 C C . PHE A 1 130 ? -10.997 4.715 3.229 1.00 96.19 130 PHE A C 1
ATOM 1053 O O . PHE A 1 130 ? -10.397 3.725 3.637 1.00 96.19 130 PHE A O 1
ATOM 1060 N N . THR A 1 131 ? -10.919 5.121 1.976 1.00 95.19 131 THR A N 1
ATOM 1061 C CA . THR A 1 131 ? -9.918 4.667 1.016 1.00 95.19 131 THR A CA 1
ATOM 1062 C C . THR A 1 131 ? -9.407 5.875 0.247 1.00 95.19 131 THR A C 1
ATOM 1064 O O . THR A 1 131 ? -9.797 7.009 0.524 1.00 95.19 131 THR A O 1
ATOM 1067 N N . TYR A 1 132 ? -8.550 5.652 -0.733 1.00 91.62 132 TYR A N 1
ATOM 1068 C CA . TYR A 1 132 ? -8.152 6.683 -1.673 1.00 91.62 132 TYR A CA 1
ATOM 1069 C C . TYR A 1 132 ? -7.967 6.052 -3.050 1.00 91.62 132 TYR A C 1
ATOM 1071 O O . TYR A 1 132 ? -7.704 4.860 -3.159 1.00 91.62 132 TYR A O 1
ATOM 1079 N N . TYR A 1 133 ? -8.115 6.848 -4.105 1.00 88.50 133 TYR A N 1
ATOM 1080 C CA . TYR A 1 133 ? -7.991 6.362 -5.477 1.00 88.50 133 TYR A CA 1
ATOM 1081 C C . TYR A 1 133 ? -6.818 7.054 -6.171 1.00 88.50 133 TYR A C 1
ATOM 1083 O O . TYR A 1 133 ? -7.020 8.103 -6.788 1.00 88.50 133 TYR A O 1
ATOM 1091 N N . PRO A 1 134 ? -5.597 6.485 -6.115 1.00 83.38 134 PRO A N 1
ATOM 1092 C CA . PRO A 1 134 ? -4.416 7.080 -6.741 1.00 83.38 134 PRO A CA 1
ATOM 1093 C C . PRO A 1 134 ? -4.529 7.286 -8.258 1.00 83.38 134 PRO A C 1
ATOM 1095 O O . PRO A 1 134 ? -3.829 8.132 -8.812 1.00 83.38 134 PRO A O 1
ATOM 1098 N N . TYR A 1 135 ? -5.421 6.546 -8.931 1.00 79.25 135 TYR A N 1
ATOM 1099 C CA . TYR A 1 135 ? -5.525 6.505 -10.393 1.00 79.25 135 TYR A CA 1
ATOM 1100 C C . TYR A 1 135 ? -6.928 6.842 -10.886 1.00 79.25 135 TYR A C 1
ATOM 1102 O O . TYR A 1 135 ? -7.612 6.030 -11.515 1.00 79.25 135 TYR A O 1
ATOM 1110 N N . ARG A 1 136 ? -7.384 8.063 -10.615 1.00 73.25 136 ARG A N 1
ATOM 1111 C CA . ARG A 1 136 ? -8.624 8.554 -11.220 1.00 73.25 136 ARG A CA 1
ATOM 1112 C C . ARG A 1 136 ? -8.360 8.912 -12.686 1.00 73.25 136 ARG A C 1
ATOM 1114 O O . ARG A 1 136 ? -7.406 9.617 -12.999 1.00 73.25 136 ARG A O 1
ATOM 1121 N N . ASN A 1 137 ? -9.205 8.421 -13.592 1.00 71.00 137 ASN A N 1
ATOM 1122 C CA . ASN A 1 137 ? -9.112 8.666 -15.041 1.00 71.00 137 ASN A CA 1
ATOM 1123 C C . ASN A 1 137 ? -7.828 8.145 -15.723 1.00 71.00 137 ASN A C 1
ATOM 1125 O O . ASN A 1 137 ? -7.440 8.674 -16.762 1.00 71.00 137 ASN A O 1
ATOM 1129 N N . ASN A 1 138 ? -7.197 7.091 -15.189 1.00 67.06 138 ASN A N 1
ATOM 1130 C CA . ASN A 1 138 ? -5.966 6.486 -15.731 1.00 67.06 138 ASN A CA 1
ATOM 1131 C C . ASN A 1 138 ? -4.733 7.411 -15.744 1.00 67.06 138 ASN A C 1
ATOM 1133 O O . ASN A 1 138 ? -3.781 7.143 -16.476 1.00 67.06 138 ASN A O 1
ATOM 1137 N N . ILE A 1 139 ? -4.750 8.486 -14.952 1.00 68.12 139 ILE A N 1
ATOM 1138 C CA . ILE A 1 139 ? -3.615 9.399 -14.806 1.00 68.12 139 ILE A CA 1
ATOM 1139 C C . ILE A 1 139 ? -2.831 8.986 -13.563 1.00 68.12 139 ILE A C 1
ATOM 1141 O O . ILE A 1 139 ? -3.388 8.899 -12.466 1.00 68.12 139 ILE A O 1
ATOM 1145 N N . PHE A 1 140 ? -1.536 8.733 -13.737 1.00 65.31 140 PHE A N 1
ATOM 1146 C CA . PHE A 1 140 ? -0.618 8.499 -12.631 1.00 65.31 140 PHE A CA 1
ATOM 1147 C C . PHE A 1 140 ? -0.426 9.801 -11.838 1.00 65.31 140 PHE A C 1
ATOM 1149 O O . PHE A 1 140 ? -0.093 10.835 -12.416 1.00 65.31 140 PHE A O 1
ATOM 1156 N N . ASN A 1 141 ? -0.599 9.744 -10.513 1.00 59.34 141 ASN A N 1
ATOM 1157 C CA . ASN A 1 141 ? -0.172 10.803 -9.593 1.00 59.34 141 ASN A CA 1
ATOM 1158 C C . ASN A 1 141 ? -0.965 12.124 -9.699 1.00 59.34 141 ASN A C 1
ATOM 1160 O O . ASN A 1 141 ? -0.391 13.216 -9.720 1.00 59.34 141 ASN A O 1
ATOM 1164 N N . SER A 1 142 ? -2.302 12.052 -9.755 1.00 61.78 142 SER A N 1
ATOM 1165 C CA . SER A 1 142 ? -3.115 13.262 -9.588 1.00 61.78 142 SER A CA 1
ATOM 1166 C C . SER A 1 142 ? -2.822 13.880 -8.217 1.00 61.78 142 SER A C 1
ATOM 1168 O O . SER A 1 142 ? -2.981 13.211 -7.203 1.00 61.78 142 SER A O 1
ATOM 1170 N N . ILE A 1 143 ? -2.435 15.156 -8.179 1.00 56.59 143 ILE A N 1
ATOM 1171 C CA . ILE A 1 143 ? -2.003 15.909 -6.979 1.00 56.59 143 ILE A CA 1
ATOM 1172 C C . ILE A 1 143 ? -3.111 15.988 -5.892 1.00 56.59 143 ILE A C 1
ATOM 1174 O O . ILE A 1 143 ? -2.891 16.485 -4.792 1.00 56.59 143 ILE A O 1
ATOM 1178 N N . HIS A 1 144 ? -4.302 15.451 -6.174 1.00 58.25 144 HIS A N 1
ATOM 1179 C CA . HIS A 1 144 ? -5.505 15.523 -5.348 1.00 58.25 144 HIS A CA 1
ATOM 1180 C C . HIS A 1 144 ? -6.131 14.144 -5.108 1.00 58.25 144 HIS A C 1
ATOM 1182 O O . HIS A 1 144 ? -7.293 13.906 -5.439 1.00 58.25 144 HIS A O 1
ATOM 1188 N N . THR A 1 145 ? -5.373 13.203 -4.550 1.00 70.69 145 THR A N 1
ATOM 1189 C CA . THR A 1 145 ? -5.958 11.939 -4.088 1.00 70.69 145 THR A CA 1
ATOM 1190 C C . THR A 1 145 ? -6.553 12.131 -2.696 1.00 70.69 145 THR A C 1
ATOM 1192 O O . THR A 1 145 ? -5.934 11.818 -1.678 1.00 70.69 145 THR A O 1
ATOM 1195 N N . GLU A 1 146 ? -7.740 12.721 -2.655 1.00 86.75 146 GLU A N 1
ATOM 1196 C CA . GLU A 1 146 ? -8.518 12.886 -1.430 1.00 86.75 146 GLU A CA 1
ATOM 1197 C C . GLU A 1 146 ? -8.970 11.529 -0.877 1.00 86.75 146 GLU A C 1
ATOM 1199 O O . GLU A 1 146 ? -9.136 10.552 -1.617 1.00 86.75 146 GLU A O 1
ATOM 1204 N N . LEU A 1 147 ? -9.177 11.483 0.439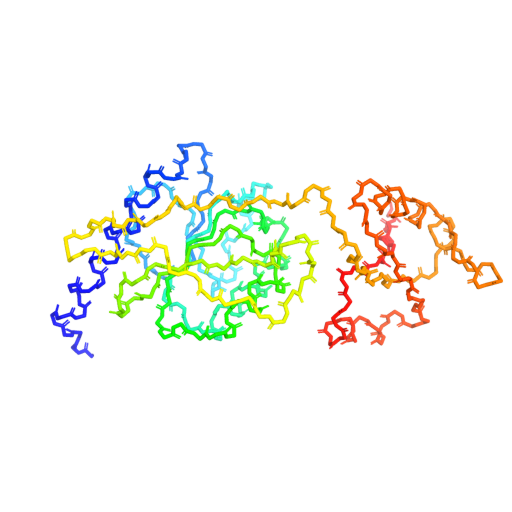 1.00 91.94 147 LEU A N 1
ATOM 1205 C CA . LEU A 1 147 ? -9.775 10.328 1.092 1.00 91.94 147 LEU A CA 1
ATOM 1206 C C . LEU A 1 147 ? -11.258 10.238 0.735 1.00 91.94 147 LEU A C 1
ATOM 1208 O O . LEU A 1 147 ? -12.000 11.214 0.838 1.00 91.94 147 LEU A O 1
ATOM 1212 N N . VAL A 1 148 ? -11.697 9.046 0.350 1.00 93.06 148 VAL A N 1
ATOM 1213 C CA . VAL A 1 148 ? -13.092 8.736 0.048 1.00 93.06 148 VAL A CA 1
ATOM 1214 C C . VAL A 1 148 ? -13.663 7.905 1.183 1.00 93.06 148 VAL A C 1
ATOM 1216 O O . VAL A 1 148 ? -13.142 6.838 1.495 1.00 93.06 148 VAL A O 1
ATOM 1219 N N . GLU A 1 149 ? -14.736 8.390 1.805 1.00 95.44 149 GLU A N 1
ATOM 1220 C CA . GLU A 1 149 ? -15.420 7.666 2.877 1.00 95.44 149 GLU A CA 1
ATOM 1221 C C . GLU A 1 149 ? -16.112 6.413 2.317 1.00 95.44 149 GLU A C 1
ATOM 1223 O O . GLU A 1 149 ? -16.997 6.502 1.467 1.00 95.44 149 GLU A O 1
ATOM 1228 N N . LEU A 1 150 ? -15.716 5.249 2.826 1.00 96.56 150 LEU A N 1
ATOM 1229 C CA . LEU A 1 150 ? -16.275 3.942 2.492 1.00 96.56 150 LEU A CA 1
ATOM 1230 C C . LEU A 1 150 ? -17.442 3.556 3.395 1.00 96.56 150 LEU A C 1
ATOM 1232 O O . LEU A 1 150 ? -18.277 2.752 2.992 1.00 96.56 150 LEU A O 1
ATOM 1236 N N . GLY A 1 151 ? -17.502 4.075 4.621 1.00 96.62 151 GLY A N 1
ATOM 1237 C CA . GLY A 1 151 ? -18.488 3.634 5.600 1.00 96.62 151 GLY A CA 1
ATOM 1238 C C . GLY A 1 151 ? -18.111 3.963 7.036 1.00 96.62 151 GLY A C 1
ATOM 1239 O O . GLY A 1 151 ? -17.241 4.797 7.290 1.00 96.62 151 GLY A O 1
ATOM 1240 N N . THR A 1 152 ? -18.766 3.294 7.980 1.00 96.94 152 THR A N 1
ATOM 1241 C CA . THR A 1 152 ? -18.520 3.455 9.418 1.00 96.94 152 THR A CA 1
ATOM 1242 C C . THR A 1 152 ? -18.576 2.123 10.161 1.00 96.94 152 THR A C 1
ATOM 1244 O O . THR A 1 152 ? -19.269 1.192 9.747 1.00 96.94 152 THR A O 1
ATOM 1247 N N . CYS A 1 153 ? -17.859 2.048 11.280 1.00 95.56 153 CYS A N 1
ATOM 1248 C CA . CYS A 1 153 ? -17.980 0.977 12.260 1.00 95.56 153 CYS A CA 1
ATOM 1249 C C . CYS A 1 153 ? -18.985 1.384 13.349 1.00 95.56 153 CYS A C 1
ATOM 1251 O O . CYS A 1 153 ? -18.807 2.393 14.038 1.00 95.56 153 CYS A O 1
ATOM 1253 N N . GLY A 1 154 ? -20.040 0.590 13.517 1.00 92.81 154 GLY A N 1
ATOM 1254 C CA . GLY A 1 154 ? -21.045 0.758 14.561 1.00 92.81 154 GLY A CA 1
ATOM 1255 C C . GLY A 1 154 ? -20.494 0.480 15.962 1.00 92.81 154 GLY A C 1
ATOM 1256 O O . GLY A 1 154 ? -19.442 -0.137 16.147 1.00 92.81 154 GLY A O 1
ATOM 1257 N N . GLU A 1 155 ? -21.228 0.905 16.993 1.00 89.12 155 GLU A N 1
ATOM 1258 C CA . GLU A 1 155 ? -20.809 0.724 18.392 1.00 89.12 155 GLU A CA 1
ATOM 1259 C C . GLU A 1 155 ? -20.629 -0.747 18.782 1.00 89.12 155 GLU A C 1
ATOM 1261 O O . GLU A 1 155 ? -19.718 -1.076 19.542 1.00 89.12 155 GLU A O 1
ATOM 1266 N N . ASN A 1 156 ? -21.437 -1.637 18.206 1.00 89.56 156 ASN A N 1
ATOM 1267 C CA . ASN A 1 156 ? -21.353 -3.074 18.456 1.00 89.56 156 ASN A CA 1
ATOM 1268 C C . ASN A 1 156 ? -20.225 -3.764 17.672 1.00 89.56 156 ASN A C 1
ATOM 1270 O O . ASN A 1 156 ? -19.905 -4.917 17.969 1.00 89.56 156 ASN A O 1
ATOM 1274 N N . GLY A 1 157 ? -19.588 -3.048 16.738 1.00 87.19 157 GLY A N 1
ATOM 1275 C CA . GLY A 1 157 ? -18.590 -3.571 15.806 1.00 87.19 157 GLY A CA 1
ATOM 1276 C C . GLY A 1 157 ? -19.124 -3.823 14.397 1.00 87.19 157 GLY A C 1
ATOM 1277 O O . GLY A 1 157 ? -18.336 -4.202 13.542 1.00 87.19 157 GLY A O 1
ATOM 1278 N N . ASP A 1 158 ? -20.419 -3.605 14.147 1.00 92.56 158 ASP A N 1
ATOM 1279 C CA . ASP A 1 158 ? -21.038 -3.786 12.829 1.00 92.56 158 ASP A CA 1
ATOM 1280 C C . ASP A 1 158 ? -20.392 -2.881 11.769 1.00 92.56 158 ASP A C 1
ATOM 1282 O O . ASP A 1 158 ? -19.988 -1.757 12.065 1.00 92.56 158 ASP A O 1
ATOM 1286 N N . VAL A 1 159 ? -20.315 -3.348 10.521 1.00 94.81 159 VAL A N 1
ATOM 1287 C CA . VAL A 1 159 ? -19.709 -2.590 9.416 1.00 94.81 159 VAL A CA 1
ATOM 1288 C C . VAL A 1 159 ? -20.804 -2.071 8.488 1.00 94.81 159 VAL A C 1
ATOM 1290 O O . VAL A 1 159 ? -21.508 -2.853 7.851 1.00 94.81 159 VAL A O 1
ATOM 1293 N N . HIS A 1 160 ? -20.937 -0.749 8.375 1.00 94.88 160 HIS A N 1
ATOM 1294 C CA . HIS A 1 160 ? -21.892 -0.102 7.474 1.00 94.88 160 HIS A CA 1
ATOM 1295 C C . HIS A 1 160 ? -21.159 0.490 6.273 1.00 94.88 160 HIS A C 1
ATOM 1297 O O . HIS A 1 160 ? -20.669 1.620 6.322 1.00 94.88 160 HIS A O 1
ATOM 1303 N N . LEU A 1 161 ? -21.072 -0.287 5.194 1.00 95.62 161 LEU A N 1
ATOM 1304 C CA . LEU A 1 161 ? -20.378 0.106 3.971 1.00 95.62 161 LEU A CA 1
ATOM 1305 C C . LEU A 1 161 ? -21.312 0.814 2.983 1.00 95.62 161 LEU A C 1
ATOM 1307 O O . LEU A 1 161 ? -22.432 0.377 2.734 1.00 95.62 161 LEU A O 1
ATOM 1311 N N . LYS A 1 162 ? -20.812 1.893 2.383 1.00 94.25 162 LYS A N 1
ATOM 1312 C CA . LYS A 1 162 ? -21.406 2.606 1.243 1.00 94.25 162 LYS A CA 1
ATOM 1313 C C . LYS A 1 162 ? -20.963 2.009 -0.098 1.00 94.25 162 LYS A C 1
ATOM 1315 O O . LYS A 1 162 ? -21.649 2.190 -1.099 1.00 94.25 162 LYS A O 1
ATOM 1320 N N . SER A 1 163 ? -19.828 1.311 -0.118 1.00 91.75 163 SER A N 1
ATOM 1321 C CA . SER A 1 163 ? -19.237 0.650 -1.288 1.00 91.75 163 SER A CA 1
ATOM 1322 C C . SER A 1 163 ? -18.382 -0.546 -0.858 1.00 91.75 163 SER A C 1
ATOM 1324 O O . SER A 1 163 ? -17.984 -0.628 0.304 1.00 91.75 163 SER A O 1
ATOM 1326 N N . GLU A 1 164 ? -18.074 -1.475 -1.769 1.00 92.75 164 GLU A N 1
ATOM 1327 C CA . GLU A 1 164 ? -17.234 -2.628 -1.413 1.00 92.75 164 GLU A CA 1
ATOM 1328 C C . GLU A 1 164 ? -15.787 -2.198 -1.111 1.00 92.75 164 GLU A C 1
ATOM 1330 O O . GLU A 1 164 ? -15.275 -1.211 -1.649 1.00 92.75 164 GLU A O 1
ATOM 1335 N N . LEU A 1 165 ? -15.118 -2.966 -0.251 1.00 93.88 165 LEU A N 1
ATOM 1336 C CA . LEU A 1 165 ? -13.712 -2.763 0.088 1.00 93.88 165 LEU A CA 1
ATOM 1337 C C . LEU A 1 165 ? -12.800 -3.338 -1.002 1.00 93.88 165 LEU A C 1
ATOM 1339 O O . LEU A 1 165 ? -13.154 -4.306 -1.673 1.00 93.88 165 LEU A O 1
ATOM 1343 N N . PHE A 1 166 ? -11.605 -2.761 -1.150 1.00 92.50 166 PHE A N 1
ATOM 1344 C CA . PHE A 1 166 ? -10.544 -3.270 -2.035 1.00 92.50 166 PHE A CA 1
ATOM 1345 C C . PHE A 1 166 ? -10.954 -3.450 -3.510 1.00 92.50 166 PHE A C 1
ATOM 1347 O O . PHE A 1 166 ? -10.430 -4.311 -4.211 1.00 92.50 166 PHE A O 1
ATOM 1354 N N . GLN A 1 167 ? -11.874 -2.623 -4.016 1.00 87.25 167 GLN A N 1
ATOM 1355 C CA . GLN A 1 167 ? -12.304 -2.671 -5.423 1.00 87.25 167 GLN A CA 1
ATOM 1356 C C . GLN A 1 167 ? -11.236 -2.198 -6.413 1.00 87.25 167 GLN A C 1
ATOM 1358 O O . GLN A 1 167 ? -11.426 -2.289 -7.632 1.00 87.25 167 GLN A O 1
ATOM 1363 N N . GLN A 1 168 ? -10.144 -1.624 -5.913 1.00 82.75 168 GLN A N 1
ATOM 1364 C CA . GLN A 1 168 ? -9.195 -0.947 -6.761 1.00 82.75 168 GLN A CA 1
ATOM 1365 C C . GLN A 1 168 ? -8.425 -1.943 -7.624 1.00 82.75 168 GLN A C 1
ATOM 1367 O O . GLN A 1 168 ? -7.881 -2.946 -7.173 1.00 82.75 168 GLN A O 1
ATOM 1372 N N . LYS A 1 169 ? -8.395 -1.650 -8.921 1.00 78.50 169 LYS A N 1
ATOM 1373 C CA . LYS A 1 169 ? -7.630 -2.414 -9.897 1.00 78.50 169 LYS A CA 1
ATOM 1374 C C . LYS A 1 169 ? -6.550 -1.520 -10.460 1.00 78.50 169 LYS A C 1
ATOM 1376 O O . LYS A 1 169 ? -6.789 -0.342 -10.729 1.00 78.50 169 LYS A O 1
ATOM 1381 N N . ILE A 1 170 ? -5.378 -2.106 -10.668 1.00 78.75 170 ILE A N 1
ATOM 1382 C CA . ILE A 1 170 ? -4.328 -1.472 -11.454 1.00 78.75 170 ILE A CA 1
ATOM 1383 C C . ILE A 1 170 ? -4.923 -1.192 -12.840 1.00 78.75 170 ILE A C 1
ATOM 1385 O O . ILE A 1 170 ? -5.464 -2.117 -13.465 1.00 78.75 170 ILE A O 1
ATOM 1389 N N . PRO A 1 171 ? -4.895 0.062 -13.320 1.00 77.75 171 PRO A N 1
ATOM 1390 C CA . PRO A 1 171 ? -5.396 0.356 -14.646 1.00 77.75 171 PRO A CA 1
ATOM 1391 C C . PRO A 1 171 ? -4.567 -0.426 -15.667 1.00 77.75 171 PRO A C 1
ATOM 1393 O O . PRO A 1 171 ? -3.342 -0.498 -15.593 1.00 77.75 171 PRO A O 1
ATOM 1396 N N . LYS A 1 172 ? -5.250 -1.038 -16.638 1.00 80.12 172 LYS A N 1
ATOM 1397 C CA . LYS A 1 172 ? -4.578 -1.781 -17.717 1.00 80.12 172 LYS A CA 1
ATOM 1398 C C . LYS A 1 172 ? -3.782 -0.860 -18.645 1.00 80.12 172 LYS A C 1
ATOM 1400 O O . LYS A 1 172 ? -2.905 -1.326 -19.357 1.00 80.12 172 LYS A O 1
ATOM 1405 N N . VAL A 1 173 ? -4.142 0.423 -18.665 1.00 79.31 173 VAL A N 1
ATOM 1406 C CA . VAL A 1 173 ? -3.616 1.446 -19.566 1.00 79.31 173 VAL A CA 1
ATOM 1407 C C . VAL A 1 173 ? -3.432 2.728 -18.769 1.00 79.31 173 VAL A C 1
ATOM 1409 O O . VAL A 1 173 ? -4.336 3.135 -18.045 1.00 79.31 173 VAL A O 1
ATOM 1412 N N . TRP A 1 174 ? -2.300 3.390 -18.956 1.00 78.25 174 TRP A N 1
ATOM 1413 C CA . TRP A 1 174 ? -1.859 4.539 -18.168 1.00 78.25 174 TRP A CA 1
ATOM 1414 C C . TRP A 1 174 ? -1.701 5.772 -19.052 1.00 78.25 174 TRP A C 1
ATOM 1416 O O . TRP A 1 174 ? -0.602 6.295 -19.249 1.00 78.25 174 TRP A O 1
ATOM 1426 N N . LYS A 1 175 ? -2.819 6.204 -19.642 1.00 74.31 175 LYS A N 1
ATOM 1427 C CA . LYS A 1 175 ? -2.832 7.231 -20.690 1.00 74.31 175 LYS A CA 1
ATOM 1428 C C . LYS A 1 175 ? -2.054 8.473 -20.261 1.00 74.31 175 LYS A C 1
ATOM 1430 O O . LYS A 1 175 ? -2.322 9.047 -19.210 1.00 74.31 175 LYS A O 1
ATOM 1435 N N . ASP A 1 176 ? -1.102 8.866 -21.104 1.00 76.06 176 ASP A N 1
ATOM 1436 C CA . ASP A 1 176 ? -0.288 10.076 -20.955 1.00 76.06 176 ASP A CA 1
ATOM 1437 C C . ASP A 1 176 ? 0.548 10.164 -19.669 1.00 76.06 176 ASP A C 1
ATOM 1439 O O . ASP A 1 176 ? 1.135 11.209 -19.388 1.00 76.06 176 ASP A O 1
ATOM 1443 N N . SER A 1 177 ? 0.671 9.066 -18.921 1.00 81.00 177 SER A N 1
ATOM 1444 C CA . SER A 1 177 ? 1.525 9.021 -17.737 1.00 81.00 177 SER A CA 1
ATOM 1445 C C . SER A 1 177 ? 2.987 8.972 -18.172 1.00 81.00 177 SER A C 1
ATOM 1447 O O . SER A 1 177 ? 3.367 8.147 -19.004 1.00 81.00 177 SER A O 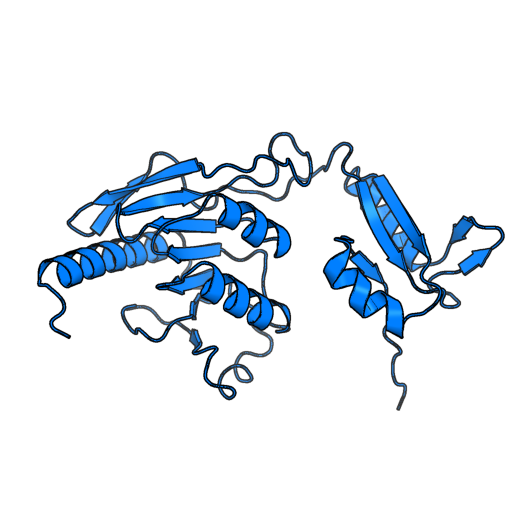1
ATOM 1449 N N . MET A 1 178 ? 3.806 9.879 -17.639 1.00 84.81 178 MET A N 1
ATOM 1450 C CA . MET A 1 178 ? 5.242 9.918 -17.908 1.00 84.81 178 MET A CA 1
ATOM 1451 C C . MET A 1 178 ? 5.997 9.254 -16.763 1.00 84.81 178 MET A C 1
ATOM 1453 O O . MET A 1 178 ? 5.946 9.745 -15.642 1.00 84.81 178 MET A O 1
ATOM 1457 N N . VAL A 1 179 ? 6.715 8.176 -17.065 1.00 83.69 179 VAL A N 1
ATOM 1458 C CA . VAL A 1 179 ? 7.576 7.461 -16.120 1.00 83.69 179 VAL A CA 1
ATOM 1459 C C . VAL A 1 179 ? 9.017 7.900 -16.343 1.00 83.69 179 VAL A C 1
ATOM 1461 O O . VAL A 1 179 ? 9.559 7.774 -17.447 1.00 83.69 179 VAL A O 1
ATOM 1464 N N . SER A 1 180 ? 9.636 8.434 -15.295 1.00 84.06 180 SER A N 1
ATOM 1465 C CA . SER A 1 180 ? 11.026 8.882 -15.327 1.00 84.06 180 SER A CA 1
ATOM 1466 C C . SER A 1 180 ? 11.947 7.762 -14.850 1.00 84.06 180 SER A C 1
ATOM 1468 O O . SER A 1 180 ? 11.919 7.374 -13.683 1.00 84.06 180 SER A O 1
ATOM 1470 N N . ILE A 1 181 ? 12.783 7.258 -15.757 1.00 83.94 181 ILE A N 1
ATOM 1471 C CA . ILE A 1 181 ? 13.696 6.140 -15.507 1.00 83.94 181 ILE A CA 1
ATOM 1472 C C . ILE A 1 181 ? 15.117 6.675 -15.415 1.00 83.94 181 ILE A C 1
ATOM 1474 O O . ILE A 1 181 ? 15.658 7.178 -16.400 1.00 83.94 181 ILE A O 1
ATOM 1478 N N . MET A 1 182 ? 15.748 6.530 -14.254 1.00 82.75 182 MET A N 1
ATOM 1479 C CA . MET A 1 182 ? 17.189 6.733 -14.142 1.00 82.75 182 MET A CA 1
ATOM 1480 C C . MET A 1 182 ? 17.935 5.462 -14.529 1.00 82.75 182 MET A C 1
ATOM 1482 O O . MET A 1 182 ? 17.579 4.375 -14.080 1.00 82.75 182 MET A O 1
ATOM 1486 N N . TYR A 1 183 ? 18.998 5.596 -15.317 1.00 82.81 183 TYR A N 1
ATOM 1487 C CA . TYR A 1 183 ? 19.852 4.468 -15.674 1.00 82.81 183 TYR A CA 1
ATOM 1488 C C . TYR A 1 183 ? 21.332 4.836 -15.607 1.00 82.81 183 TYR A C 1
ATOM 1490 O O . TYR A 1 183 ? 21.739 5.955 -15.947 1.00 82.81 183 TYR A O 1
ATOM 1498 N N . TYR A 1 184 ? 22.145 3.866 -15.195 1.00 83.25 184 TYR A N 1
ATOM 1499 C CA . TYR A 1 184 ? 23.598 3.948 -15.273 1.00 83.25 184 TYR A CA 1
ATOM 1500 C C . TYR A 1 184 ? 24.097 3.216 -16.528 1.00 83.25 184 TYR A C 1
ATOM 1502 O O . TYR A 1 184 ? 23.740 2.051 -16.703 1.00 83.25 184 TYR A O 1
ATOM 1510 N N . PRO A 1 185 ? 24.913 3.851 -17.395 1.00 81.44 185 PRO A N 1
ATOM 1511 C CA . PRO A 1 185 ? 25.419 3.213 -18.607 1.00 81.44 185 PRO A CA 1
ATOM 1512 C C . PRO A 1 185 ? 26.215 1.943 -18.292 1.00 81.44 185 PRO A C 1
ATOM 1514 O O . PRO A 1 185 ? 27.252 1.999 -17.633 1.00 81.44 185 PRO A O 1
ATOM 1517 N N . CYS A 1 186 ? 25.759 0.808 -18.807 1.00 81.62 186 CYS A N 1
ATOM 1518 C CA . CYS A 1 186 ? 26.434 -0.474 -18.682 1.00 81.62 186 CYS A CA 1
ATOM 1519 C C . CYS A 1 186 ? 26.383 -1.199 -20.023 1.00 81.62 186 CYS A C 1
ATOM 1521 O O . CYS A 1 186 ? 25.317 -1.343 -20.620 1.00 81.62 186 CYS A O 1
ATOM 1523 N N . TYR A 1 187 ? 27.540 -1.639 -20.517 1.00 77.81 187 TYR A N 1
ATOM 1524 C CA . TYR A 1 187 ? 27.632 -2.280 -21.826 1.00 77.81 187 TYR A CA 1
ATOM 1525 C C . TYR A 1 187 ? 26.675 -3.489 -21.910 1.00 77.81 187 TYR A C 1
ATOM 1527 O O . TYR A 1 187 ? 26.508 -4.211 -20.931 1.00 77.81 187 TYR A O 1
ATOM 1535 N N . PHE A 1 188 ? 26.020 -3.667 -23.062 1.00 75.00 188 PHE A N 1
ATOM 1536 C CA . PHE A 1 188 ? 24.877 -4.568 -23.331 1.00 75.00 188 PHE A CA 1
ATOM 1537 C C . PHE A 1 188 ? 23.519 -4.180 -22.716 1.00 75.00 188 PHE A C 1
ATOM 1539 O O . PHE A 1 188 ? 22.497 -4.306 -23.393 1.00 75.00 188 PHE A O 1
ATOM 1546 N N . TYR A 1 189 ? 23.482 -3.665 -21.489 1.00 76.44 189 TYR A N 1
ATOM 1547 C CA . TYR A 1 189 ? 22.223 -3.334 -20.807 1.00 76.44 189 TYR A CA 1
ATOM 1548 C C . TYR A 1 189 ? 21.703 -1.947 -21.193 1.00 76.44 189 TYR A C 1
ATOM 1550 O O . TYR A 1 189 ? 20.542 -1.797 -21.575 1.00 76.44 189 TYR A O 1
ATOM 1558 N N . THR A 1 190 ? 22.587 -0.946 -21.164 1.00 76.50 190 THR A N 1
ATOM 1559 C CA . THR A 1 190 ? 22.306 0.451 -21.501 1.00 76.50 190 THR A CA 1
ATOM 1560 C C . THR A 1 190 ? 23.541 1.125 -22.125 1.00 76.50 190 THR A C 1
ATOM 1562 O O . THR A 1 190 ? 24.560 1.397 -21.492 1.00 76.50 190 THR A O 1
ATOM 1565 N N . ILE A 1 191 ? 23.461 1.430 -23.415 1.00 76.62 191 ILE A N 1
ATOM 1566 C CA . ILE A 1 191 ? 24.485 2.107 -24.208 1.00 76.62 191 ILE A CA 1
ATOM 1567 C C . ILE A 1 191 ? 23.943 3.474 -24.623 1.00 76.62 191 ILE A C 1
ATOM 1569 O O . ILE A 1 191 ? 22.849 3.601 -25.168 1.00 76.62 191 ILE A O 1
ATOM 1573 N N . CYS A 1 192 ? 24.733 4.517 -24.392 1.00 70.44 192 CYS A N 1
ATOM 1574 C CA . CYS A 1 192 ? 24.464 5.853 -24.909 1.00 70.44 192 CYS A CA 1
ATOM 1575 C C . CYS A 1 192 ? 25.382 6.085 -26.114 1.00 70.44 192 CYS A C 1
ATOM 1577 O O . CYS A 1 192 ? 26.495 6.583 -25.956 1.00 70.44 192 CYS A O 1
ATOM 1579 N N . HIS A 1 193 ? 24.939 5.676 -27.305 1.00 58.25 193 HIS A N 1
ATOM 1580 C CA . HIS A 1 193 ? 25.618 6.019 -28.554 1.00 58.25 193 HIS A CA 1
ATOM 1581 C C . HIS A 1 193 ? 24.961 7.289 -29.101 1.00 58.25 193 HIS A C 1
ATOM 1583 O O . HIS A 1 193 ? 23.764 7.279 -29.391 1.00 58.25 193 HIS A O 1
ATOM 1589 N N . GLU A 1 194 ? 25.710 8.393 -29.182 1.00 63.25 194 GLU A N 1
ATOM 1590 C CA . GLU A 1 194 ? 25.228 9.669 -29.752 1.00 63.25 194 GLU A CA 1
ATOM 1591 C C . GLU A 1 194 ? 23.924 10.188 -29.111 1.00 63.25 194 GLU A C 1
ATOM 1593 O O . GLU A 1 194 ? 23.035 10.711 -29.781 1.00 63.25 194 GLU A O 1
ATOM 1598 N N . CYS A 1 195 ? 23.789 10.022 -27.791 1.00 63.31 195 CYS A N 1
ATOM 1599 C CA . CYS A 1 195 ? 22.643 10.492 -27.000 1.00 63.31 195 CYS A CA 1
ATOM 1600 C C . CYS A 1 195 ? 21.298 9.797 -27.288 1.00 63.31 195 CYS A C 1
ATOM 1602 O O . CYS A 1 195 ? 20.287 10.184 -26.703 1.00 63.31 195 CYS A O 1
ATOM 1604 N N . LYS A 1 196 ? 21.273 8.732 -28.102 1.00 77.25 196 LYS A N 1
ATOM 1605 C CA . LYS A 1 196 ? 20.135 7.806 -28.170 1.00 77.25 196 LYS A CA 1
ATOM 1606 C C . LYS A 1 196 ? 20.423 6.616 -27.267 1.00 77.25 196 LYS A C 1
ATOM 1608 O O . LYS A 1 196 ? 21.217 5.741 -27.608 1.00 77.25 196 LYS A O 1
ATOM 1613 N N . SER A 1 197 ? 19.804 6.615 -26.094 1.00 77.31 197 SER A N 1
ATOM 1614 C CA . SER A 1 197 ? 19.881 5.501 -25.154 1.00 77.31 197 SER A CA 1
ATOM 1615 C C . SER A 1 197 ? 19.314 4.237 -25.815 1.00 77.31 197 SER A C 1
ATOM 1617 O O . SER A 1 197 ? 18.180 4.241 -26.289 1.00 77.31 197 SER A O 1
ATOM 1619 N N . LYS A 1 198 ? 20.121 3.178 -25.887 1.00 84.31 198 LYS A N 1
ATOM 1620 C CA . LYS A 1 198 ? 19.795 1.862 -26.462 1.00 84.31 198 LYS A CA 1
ATOM 1621 C C . LYS A 1 198 ? 20.278 0.756 -25.531 1.00 84.31 198 LYS A C 1
ATOM 1623 O O . LYS A 1 198 ? 21.102 1.018 -24.666 1.00 84.31 198 LYS A O 1
ATOM 1628 N N . GLY A 1 199 ? 19.833 -0.475 -25.729 1.00 86.75 199 GLY A N 1
ATOM 1629 C CA . GLY A 1 199 ? 20.257 -1.625 -24.931 1.00 86.75 199 GLY A CA 1
ATOM 1630 C C . GLY A 1 199 ? 19.066 -2.445 -24.469 1.00 86.75 199 GLY A C 1
ATOM 1631 O O . GLY A 1 199 ? 17.926 -1.987 -24.559 1.00 86.75 199 GLY A O 1
ATOM 1632 N N . VAL A 1 200 ? 19.343 -3.653 -23.984 1.00 87.19 200 VAL A N 1
ATOM 1633 C CA . VAL A 1 200 ? 18.304 -4.651 -23.698 1.00 87.19 200 VAL A CA 1
ATOM 1634 C C . VAL A 1 200 ? 17.290 -4.133 -22.676 1.00 87.19 200 VAL A C 1
ATOM 1636 O O . VAL A 1 200 ? 16.090 -4.292 -22.876 1.00 87.19 200 VAL A O 1
ATOM 1639 N N . GLU A 1 201 ? 17.733 -3.448 -21.617 1.00 84.88 201 GLU A N 1
ATOM 1640 C CA . GLU A 1 201 ? 16.808 -2.913 -20.607 1.00 84.88 201 GLU A CA 1
ATOM 1641 C C . GLU A 1 201 ? 15.911 -1.818 -21.189 1.00 84.88 201 GLU A C 1
ATOM 1643 O O . GLU A 1 201 ? 14.707 -1.810 -20.953 1.00 84.88 201 GLU A O 1
ATOM 1648 N N . ILE A 1 202 ? 16.472 -0.919 -22.001 1.00 88.19 202 ILE A N 1
ATOM 1649 C CA . ILE A 1 202 ? 15.709 0.165 -22.633 1.00 88.19 202 ILE A CA 1
ATOM 1650 C C . ILE A 1 202 ? 14.674 -0.398 -23.608 1.00 88.19 202 ILE A C 1
ATOM 1652 O O . ILE A 1 202 ? 13.548 0.090 -23.645 1.00 88.19 202 ILE A O 1
ATOM 1656 N N . GLU A 1 203 ? 15.029 -1.428 -24.375 1.00 90.44 203 GLU A N 1
ATOM 1657 C CA . GLU A 1 203 ? 14.097 -2.119 -25.271 1.00 90.44 203 GLU A CA 1
ATOM 1658 C C . GLU A 1 203 ? 12.963 -2.792 -24.495 1.00 90.44 203 GLU A C 1
ATOM 1660 O O . GLU A 1 203 ? 11.800 -2.592 -24.839 1.00 90.44 203 GLU A O 1
ATOM 1665 N N . ILE A 1 204 ? 13.277 -3.497 -23.402 1.00 89.00 204 ILE A N 1
ATOM 1666 C CA . ILE A 1 204 ? 12.269 -4.083 -22.506 1.00 89.00 204 ILE A CA 1
ATOM 1667 C C . ILE A 1 204 ? 11.323 -2.997 -21.982 1.00 89.00 204 ILE A C 1
ATOM 1669 O O . ILE A 1 204 ? 10.105 -3.155 -22.066 1.00 89.00 204 ILE A O 1
ATOM 1673 N N . PHE A 1 205 ? 11.855 -1.877 -21.486 1.00 89.50 205 PHE A N 1
ATOM 1674 C CA . PHE A 1 205 ? 11.020 -0.782 -20.996 1.00 89.50 205 PHE A CA 1
ATOM 1675 C C . PHE A 1 205 ? 10.167 -0.166 -22.098 1.00 89.50 205 PHE A C 1
ATOM 1677 O O . PHE A 1 205 ? 9.001 0.115 -21.845 1.00 89.50 205 PHE A O 1
ATOM 1684 N N . ASN A 1 206 ? 10.688 0.001 -23.313 1.00 91.75 206 ASN A N 1
ATOM 1685 C CA . ASN A 1 206 ? 9.893 0.493 -24.437 1.00 91.75 206 ASN A CA 1
ATOM 1686 C C . ASN A 1 206 ? 8.731 -0.457 -24.779 1.00 91.75 206 ASN A C 1
ATOM 1688 O O . ASN A 1 206 ? 7.623 0.021 -24.999 1.00 91.75 206 ASN A O 1
ATOM 1692 N N . VAL A 1 207 ? 8.943 -1.779 -24.750 1.00 92.69 207 VAL A N 1
ATOM 1693 C CA . VAL A 1 207 ? 7.870 -2.775 -24.953 1.00 92.69 207 VAL A CA 1
ATOM 1694 C C . VAL A 1 207 ? 6.826 -2.697 -23.837 1.00 92.69 207 VAL A C 1
ATOM 1696 O O . VAL A 1 207 ? 5.626 -2.669 -24.108 1.00 92.69 207 VAL A O 1
ATOM 1699 N N . ILE A 1 208 ? 7.267 -2.614 -22.577 1.00 88.12 208 ILE A N 1
ATOM 1700 C CA . ILE A 1 208 ? 6.370 -2.404 -21.429 1.00 88.12 208 ILE A CA 1
ATOM 1701 C C . ILE A 1 208 ? 5.588 -1.100 -21.610 1.00 88.12 208 ILE A C 1
ATOM 1703 O O . ILE A 1 208 ? 4.388 -1.056 -21.345 1.00 88.12 208 ILE A O 1
ATOM 1707 N N . ALA A 1 209 ? 6.250 -0.046 -22.081 1.00 90.00 209 ALA A N 1
ATOM 1708 C CA . ALA A 1 209 ? 5.649 1.260 -22.256 1.00 90.00 209 ALA A CA 1
ATOM 1709 C C . ALA A 1 209 ? 4.587 1.288 -23.347 1.00 90.00 209 ALA A C 1
ATOM 1711 O O . ALA A 1 209 ? 3.528 1.875 -23.143 1.00 90.00 209 ALA A O 1
ATOM 1712 N N . GLU A 1 210 ? 4.836 0.606 -24.460 1.00 90.56 210 GLU A N 1
ATOM 1713 C CA . GLU A 1 210 ? 3.859 0.406 -25.523 1.00 90.56 210 GLU A CA 1
ATOM 1714 C C . GLU A 1 210 ? 2.654 -0.398 -25.019 1.00 90.56 210 GLU A C 1
ATOM 1716 O O . GLU A 1 210 ? 1.513 0.037 -25.177 1.00 90.56 210 GLU A O 1
ATOM 1721 N N . TYR A 1 211 ? 2.899 -1.517 -24.328 1.00 88.12 211 TYR A N 1
ATOM 1722 C CA . TYR A 1 211 ? 1.841 -2.367 -23.778 1.00 88.12 211 TYR A CA 1
ATOM 1723 C C . TYR A 1 211 ? 0.957 -1.630 -22.758 1.00 88.12 211 TYR A C 1
ATOM 1725 O O . TYR A 1 211 ? -0.267 -1.759 -22.775 1.00 88.12 211 TYR A O 1
ATOM 1733 N N . LEU A 1 212 ? 1.570 -0.832 -21.879 1.00 84.56 212 LEU A N 1
ATOM 1734 C CA . LEU A 1 212 ? 0.881 -0.064 -20.836 1.00 84.56 212 LEU A CA 1
ATOM 1735 C C . LEU A 1 212 ? 0.400 1.321 -21.303 1.00 84.56 212 LEU A C 1
ATOM 1737 O O . LEU A 1 212 ? -0.319 1.995 -20.560 1.00 84.56 212 LEU A O 1
ATOM 1741 N N . ASN A 1 213 ? 0.772 1.744 -22.515 1.00 87.12 213 ASN A N 1
ATOM 1742 C CA . ASN A 1 213 ? 0.556 3.085 -23.066 1.00 87.12 213 ASN A CA 1
ATOM 1743 C C . ASN A 1 213 ? 1.080 4.220 -22.156 1.00 87.12 213 ASN A C 1
ATOM 1745 O O . ASN A 1 213 ? 0.391 5.222 -21.943 1.00 87.12 213 ASN A O 1
ATOM 1749 N N . ILE A 1 214 ? 2.284 4.046 -21.599 1.00 87.31 214 ILE A N 1
ATOM 1750 C CA . ILE A 1 214 ? 3.013 5.079 -20.841 1.00 87.31 214 ILE A CA 1
ATOM 1751 C C . ILE A 1 214 ? 4.071 5.754 -21.712 1.00 87.31 214 ILE A C 1
ATOM 1753 O O . ILE A 1 214 ? 4.592 5.185 -22.668 1.00 87.31 214 ILE A O 1
ATOM 1757 N N . LYS A 1 215 ? 4.436 6.980 -21.346 1.00 89.81 215 LYS A N 1
ATOM 1758 C CA . LYS A 1 215 ? 5.572 7.708 -21.917 1.00 89.81 215 LYS A CA 1
ATOM 1759 C C . LYS A 1 215 ? 6.789 7.489 -21.030 1.00 89.81 215 LYS A C 1
ATOM 1761 O O . LYS A 1 215 ? 6.694 7.635 -19.817 1.00 89.81 215 LYS A O 1
ATOM 1766 N N . LEU A 1 216 ? 7.940 7.192 -21.621 1.00 89.69 216 LEU A N 1
ATOM 1767 C CA . LEU A 1 216 ? 9.185 7.041 -20.870 1.00 89.69 216 LEU A CA 1
ATOM 1768 C C . LEU A 1 216 ? 10.076 8.262 -21.025 1.00 89.69 216 LEU A C 1
ATOM 1770 O O . LEU A 1 216 ? 10.225 8.811 -22.118 1.00 89.69 216 LEU A O 1
ATOM 1774 N N . LYS A 1 217 ? 10.718 8.651 -19.926 1.00 89.69 217 LYS A N 1
ATOM 1775 C CA . LYS A 1 217 ? 11.757 9.672 -19.910 1.00 89.69 217 LYS A CA 1
ATOM 1776 C C . LYS A 1 217 ? 13.007 9.107 -19.252 1.00 89.69 217 LYS A C 1
ATOM 1778 O O . LYS A 1 217 ? 13.052 8.922 -18.041 1.00 89.69 217 LYS A O 1
ATOM 1783 N N . PHE A 1 218 ? 14.026 8.834 -20.056 1.00 86.62 218 PHE A N 1
ATOM 1784 C CA . PHE A 1 218 ? 15.280 8.273 -19.566 1.00 86.62 218 PHE A CA 1
ATOM 1785 C C . PHE A 1 218 ? 16.239 9.374 -19.108 1.00 86.62 218 PHE A C 1
ATOM 1787 O O . PHE A 1 218 ? 16.533 10.317 -19.843 1.00 86.62 218 PHE A O 1
ATOM 1794 N N . HIS A 1 219 ? 16.763 9.218 -17.899 1.00 85.94 219 HIS A N 1
ATOM 1795 C CA . HIS A 1 219 ? 17.728 10.098 -17.262 1.00 85.94 219 HIS A CA 1
ATOM 1796 C C . HIS A 1 219 ? 19.033 9.336 -17.053 1.00 85.94 219 HIS A C 1
ATOM 1798 O O . HIS A 1 219 ? 19.097 8.364 -16.302 1.00 85.94 219 HIS A O 1
ATOM 1804 N N . ARG A 1 220 ? 20.086 9.765 -17.748 1.00 84.31 220 ARG A N 1
ATOM 1805 C CA . ARG A 1 220 ? 21.413 9.177 -17.581 1.00 84.31 220 ARG A CA 1
ATOM 1806 C C . ARG A 1 220 ? 22.028 9.666 -16.276 1.00 84.31 220 ARG A C 1
ATOM 1808 O O . ARG A 1 220 ? 22.148 10.871 -16.077 1.00 84.31 220 ARG A O 1
ATOM 1815 N N . VAL A 1 221 ? 22.510 8.727 -15.474 1.00 83.38 221 VAL A N 1
ATOM 1816 C CA . VAL A 1 221 ? 23.316 8.999 -14.284 1.00 83.38 221 VAL A CA 1
ATOM 1817 C C . VAL A 1 221 ? 24.794 8.895 -14.638 1.00 83.38 221 VAL A C 1
ATOM 1819 O O . VAL A 1 221 ? 25.234 7.911 -15.238 1.00 83.38 221 VAL A O 1
ATOM 1822 N N . HIS A 1 222 ? 25.577 9.909 -14.269 1.00 80.88 222 HIS A N 1
ATOM 1823 C CA . HIS A 1 222 ? 27.028 9.912 -14.494 1.00 80.88 222 HIS A CA 1
ATOM 1824 C C . HIS A 1 222 ? 27.814 9.376 -13.294 1.00 80.88 222 HIS A C 1
ATOM 1826 O O . HIS A 1 222 ? 28.892 8.813 -13.476 1.00 80.88 222 HIS A O 1
ATOM 1832 N N . ASN A 1 223 ? 27.276 9.524 -12.080 1.00 78.81 223 ASN A N 1
ATOM 1833 C CA . ASN A 1 223 ? 27.927 9.097 -10.848 1.00 78.81 223 ASN A CA 1
ATOM 1834 C C . ASN A 1 223 ? 26.943 8.354 -9.935 1.00 78.81 223 ASN A C 1
ATOM 1836 O O . ASN A 1 223 ? 26.050 8.959 -9.342 1.00 78.81 223 ASN A O 1
ATOM 1840 N N . LEU A 1 224 ? 27.134 7.039 -9.815 1.00 70.12 224 LEU A N 1
ATOM 1841 C CA . LEU A 1 224 ? 26.225 6.150 -9.094 1.00 70.12 224 LEU A CA 1
ATOM 1842 C C . LEU A 1 224 ? 26.128 6.491 -7.593 1.00 70.12 224 LEU A C 1
ATOM 1844 O O . LEU A 1 224 ? 25.036 6.462 -7.034 1.00 70.12 224 LEU A O 1
ATOM 1848 N N . SER A 1 225 ? 27.241 6.854 -6.943 1.00 67.62 225 SER A N 1
ATOM 1849 C CA . SER A 1 225 ? 27.276 7.066 -5.486 1.00 67.62 225 SER A CA 1
ATOM 1850 C C . SER A 1 225 ? 26.581 8.358 -5.052 1.00 67.62 225 SER A C 1
ATOM 1852 O O . SER A 1 225 ? 25.898 8.383 -4.030 1.00 67.62 225 SER A O 1
ATOM 1854 N N . ILE A 1 226 ? 26.699 9.424 -5.846 1.00 62.22 226 ILE A N 1
ATOM 1855 C CA . ILE A 1 226 ? 26.037 10.707 -5.569 1.00 62.22 226 ILE A CA 1
ATOM 1856 C C . ILE A 1 226 ? 24.540 10.616 -5.878 1.00 62.22 226 ILE A C 1
ATOM 1858 O O . ILE A 1 226 ? 23.719 11.193 -5.159 1.00 62.22 226 ILE A O 1
ATOM 1862 N N . GLU A 1 227 ? 24.162 9.888 -6.928 1.00 62.69 227 GLU A N 1
ATOM 1863 C CA . GLU A 1 227 ? 22.788 9.916 -7.422 1.00 62.69 227 GLU A CA 1
ATOM 1864 C C . GLU A 1 227 ? 21.834 8.942 -6.738 1.00 62.69 227 GLU A C 1
ATOM 1866 O O . GLU A 1 227 ? 20.647 9.246 -6.698 1.00 62.69 227 GLU A O 1
ATOM 1871 N N . ILE A 1 228 ? 22.309 7.880 -6.076 1.00 61.47 228 ILE A N 1
ATOM 1872 C CA . ILE A 1 228 ? 21.451 7.083 -5.176 1.00 61.4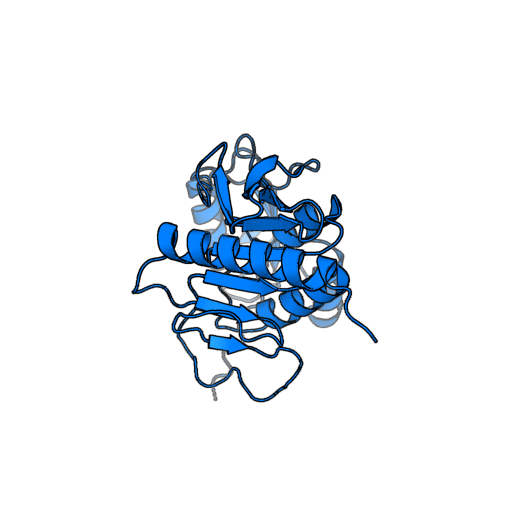7 228 ILE A CA 1
ATOM 1873 C C . ILE A 1 228 ? 20.871 7.980 -4.074 1.00 61.47 228 ILE A C 1
ATOM 1875 O O . ILE A 1 228 ? 19.664 7.992 -3.854 1.00 61.47 228 ILE A O 1
ATOM 1879 N N . SER A 1 229 ? 21.694 8.836 -3.457 1.00 55.47 229 SER A N 1
ATOM 1880 C CA . SER A 1 229 ? 21.219 9.790 -2.440 1.00 55.47 229 SER A CA 1
ATOM 1881 C C . SER A 1 229 ? 20.231 10.835 -2.990 1.00 55.47 229 SER A C 1
ATOM 1883 O O . SER A 1 229 ? 19.415 11.381 -2.245 1.00 55.47 229 SER A O 1
ATOM 1885 N N . HIS A 1 230 ? 20.285 11.109 -4.299 1.00 57.75 230 HIS A N 1
ATOM 1886 C CA . HIS A 1 230 ? 19.349 11.994 -4.989 1.00 57.75 230 HIS A CA 1
ATOM 1887 C C . HIS A 1 230 ? 18.094 11.277 -5.480 1.00 57.75 230 HIS A C 1
ATOM 1889 O O . HIS A 1 230 ? 17.058 11.930 -5.547 1.00 57.75 230 HIS A O 1
ATOM 1895 N N . PHE A 1 231 ? 18.152 9.983 -5.801 1.00 55.06 231 PHE A N 1
ATOM 1896 C CA . PHE A 1 231 ? 17.004 9.183 -6.226 1.00 55.06 231 PHE A CA 1
ATOM 1897 C C . PHE A 1 231 ? 15.886 9.261 -5.184 1.00 55.06 231 PHE A C 1
ATOM 1899 O O . PHE A 1 231 ? 14.776 9.689 -5.502 1.00 55.06 231 PHE A O 1
ATOM 1906 N N . TYR A 1 232 ? 16.239 9.029 -3.916 1.00 52.06 232 TYR A N 1
ATOM 1907 C CA . TYR A 1 232 ? 15.326 9.160 -2.779 1.00 52.06 232 TYR A CA 1
ATOM 1908 C C . TYR A 1 232 ? 14.778 10.587 -2.585 1.00 52.06 232 TYR A C 1
ATOM 1910 O O . TYR A 1 232 ? 13.709 10.768 -2.012 1.00 52.06 232 TYR A O 1
ATOM 1918 N N . LYS A 1 233 ? 15.470 11.622 -3.088 1.00 50.53 233 LYS A N 1
ATOM 1919 C CA . LYS A 1 233 ? 15.065 13.035 -2.945 1.00 50.53 233 LYS A CA 1
ATOM 1920 C C . LYS A 1 233 ? 14.315 13.603 -4.153 1.00 50.53 233 LYS A C 1
ATOM 1922 O O . LYS A 1 233 ? 13.546 14.546 -3.990 1.00 50.53 233 LYS A O 1
ATOM 1927 N N . LYS A 1 234 ? 14.549 13.089 -5.366 1.00 49.78 234 LYS A N 1
ATOM 1928 C CA . LYS A 1 234 ? 14.071 13.677 -6.633 1.00 49.78 234 LYS A CA 1
ATOM 1929 C C . LYS A 1 234 ? 12.866 12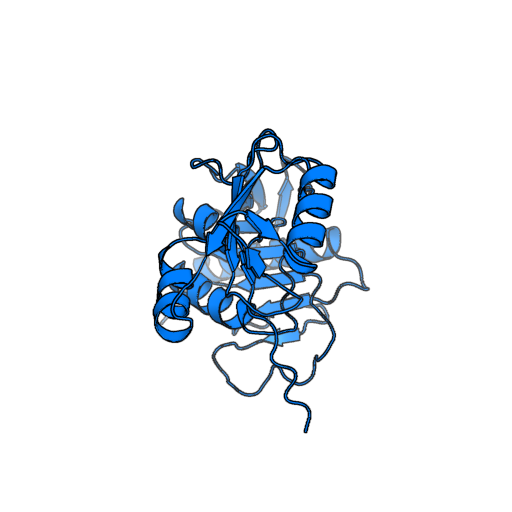.971 -7.262 1.00 49.78 234 LYS A C 1
ATOM 1931 O O . LYS A 1 234 ? 12.462 13.382 -8.345 1.00 49.78 234 LYS A O 1
ATOM 1936 N N . ARG A 1 235 ? 12.248 12.001 -6.573 1.00 55.50 235 ARG A N 1
ATOM 1937 C CA . ARG A 1 235 ? 11.018 11.308 -7.018 1.00 55.50 235 ARG A CA 1
ATOM 1938 C C . ARG A 1 235 ? 11.133 10.739 -8.440 1.00 55.50 235 ARG A C 1
ATOM 1940 O O . ARG A 1 235 ? 10.285 11.000 -9.287 1.00 55.50 235 ARG A O 1
ATOM 1947 N N . TYR A 1 236 ? 12.206 10.008 -8.719 1.00 56.84 236 TYR A N 1
ATOM 1948 C CA . TYR A 1 236 ? 12.231 9.168 -9.916 1.00 56.84 236 TYR A CA 1
ATOM 1949 C C . TYR A 1 236 ? 11.425 7.898 -9.653 1.00 56.84 236 TYR A C 1
ATOM 1951 O O . TYR A 1 236 ? 11.423 7.396 -8.531 1.00 56.84 236 TYR A O 1
ATOM 1959 N N . ASP A 1 237 ? 10.763 7.381 -10.684 1.00 62.91 237 ASP A N 1
ATOM 1960 C CA . ASP A 1 237 ? 9.838 6.258 -10.526 1.00 62.91 237 ASP A CA 1
ATOM 1961 C C . ASP A 1 237 ? 10.575 4.910 -10.540 1.00 62.91 237 ASP A C 1
ATOM 1963 O O . ASP A 1 237 ? 10.182 3.973 -9.852 1.00 62.91 237 ASP A O 1
ATOM 1967 N N . ILE A 1 238 ? 11.653 4.804 -11.331 1.00 68.56 238 ILE A N 1
ATOM 1968 C CA . ILE A 1 238 ? 12.439 3.573 -11.497 1.00 68.56 238 ILE A CA 1
ATOM 1969 C C . ILE A 1 238 ? 13.929 3.920 -11.573 1.00 68.56 238 ILE A C 1
ATOM 1971 O O . ILE A 1 238 ? 14.328 4.818 -12.322 1.00 68.56 238 ILE A O 1
ATOM 1975 N N . PHE A 1 239 ? 14.760 3.174 -10.838 1.00 63.66 239 PHE A N 1
ATOM 1976 C CA . PHE A 1 239 ? 16.216 3.224 -10.966 1.00 63.66 239 PHE A CA 1
ATOM 1977 C C . PHE A 1 239 ? 16.774 1.889 -11.450 1.00 63.66 239 PHE A C 1
ATOM 1979 O O . PHE A 1 239 ? 16.634 0.864 -10.785 1.00 63.66 239 PHE A O 1
ATOM 1986 N N . LEU A 1 240 ? 17.429 1.916 -12.608 1.00 59.66 240 LEU A N 1
ATOM 1987 C CA . LEU A 1 240 ? 18.115 0.765 -13.177 1.00 59.66 240 LEU A CA 1
ATOM 1988 C C . LEU A 1 240 ? 19.563 0.769 -12.717 1.00 59.66 240 LEU A C 1
ATOM 1990 O O . LEU A 1 240 ? 20.414 1.489 -13.252 1.00 59.66 240 LEU A O 1
ATOM 1994 N N . VAL A 1 241 ? 19.826 -0.050 -11.704 1.00 56.53 241 VAL A N 1
ATOM 1995 C CA . VAL A 1 241 ? 21.179 -0.468 -11.363 1.00 56.53 241 VAL A CA 1
ATOM 1996 C C . VAL A 1 241 ? 21.362 -1.844 -11.980 1.00 56.53 241 VAL A C 1
ATOM 1998 O O . VAL A 1 241 ? 20.651 -2.770 -11.577 1.00 56.53 241 VAL A O 1
ATOM 2001 N N . PRO A 1 242 ? 22.307 -2.018 -12.918 1.00 50.66 242 PRO A N 1
ATOM 2002 C CA . PRO A 1 242 ? 22.725 -3.351 -13.304 1.00 50.66 242 PRO A CA 1
ATOM 2003 C C . PRO A 1 242 ? 23.120 -4.063 -12.013 1.00 50.66 242 PRO A C 1
ATOM 2005 O O . PRO A 1 242 ? 24.056 -3.626 -11.336 1.00 50.66 242 PRO A O 1
ATOM 2008 N N . LYS A 1 243 ? 22.401 -5.126 -11.627 1.00 46.81 243 LYS A N 1
ATOM 2009 C CA . LYS A 1 243 ? 22.908 -6.023 -10.590 1.00 46.81 243 LYS A CA 1
ATOM 2010 C C . LYS A 1 243 ? 24.240 -6.518 -11.132 1.00 46.81 243 LYS A C 1
ATOM 2012 O O . LYS A 1 243 ? 24.270 -7.335 -12.048 1.00 46.81 243 LYS A O 1
ATOM 2017 N N . LEU A 1 244 ? 25.338 -5.976 -10.607 1.00 36.78 244 LEU A N 1
ATOM 2018 C CA . LEU A 1 244 ? 26.647 -6.582 -10.744 1.00 36.78 244 LEU A CA 1
ATOM 2019 C C . LEU A 1 244 ? 26.478 -7.962 -10.124 1.00 36.78 244 LEU A C 1
ATOM 2021 O O . LEU A 1 244 ? 26.505 -8.110 -8.903 1.00 36.78 244 LEU A O 1
ATOM 2025 N N . TYR A 1 245 ? 26.216 -8.960 -10.967 1.00 31.42 245 TYR A N 1
ATOM 2026 C CA . TYR A 1 245 ? 26.417 -10.342 -10.603 1.00 31.42 245 TYR A CA 1
ATOM 2027 C C . TYR A 1 245 ? 27.866 -10.395 -10.150 1.00 31.42 245 TYR A C 1
ATOM 2029 O O . TYR A 1 245 ? 28.793 -10.288 -10.954 1.00 31.42 245 TYR A O 1
ATOM 2037 N N . LYS A 1 246 ? 28.061 -10.455 -8.836 1.00 23.28 246 LYS A N 1
ATOM 2038 C CA . LYS A 1 246 ? 29.329 -10.851 -8.261 1.00 23.28 246 LYS A CA 1
ATOM 2039 C C . LYS A 1 246 ? 29.457 -12.313 -8.670 1.00 23.28 246 LYS A C 1
ATOM 2041 O O . LYS A 1 246 ? 28.920 -13.190 -8.004 1.00 23.28 246 LYS A O 1
ATOM 2046 N N . ILE A 1 247 ? 30.027 -12.543 -9.850 1.00 2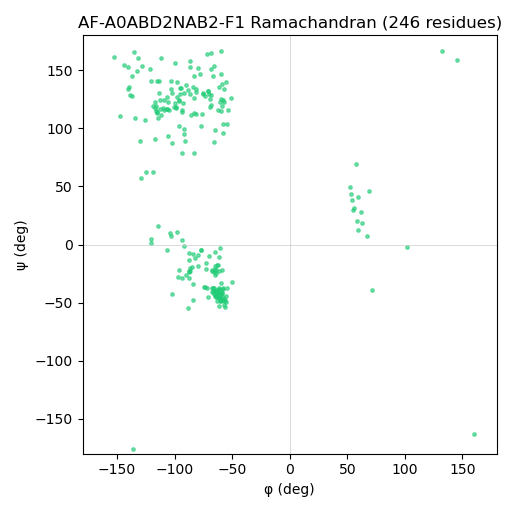5.52 247 ILE A N 1
ATOM 2047 C CA . ILE A 1 247 ? 30.514 -13.856 -10.241 1.00 25.52 247 ILE A CA 1
ATOM 2048 C C . ILE A 1 247 ? 31.646 -14.113 -9.249 1.00 25.52 247 ILE A C 1
ATOM 2050 O O . ILE A 1 247 ? 32.707 -13.495 -9.344 1.00 25.52 247 ILE A O 1
ATOM 2054 N N . ILE A 1 248 ? 31.327 -14.877 -8.206 1.00 28.59 248 ILE A N 1
ATOM 2055 C CA . ILE A 1 248 ? 32.310 -15.528 -7.342 1.00 28.59 248 ILE A CA 1
ATOM 2056 C C . ILE A 1 248 ? 32.775 -16.770 -8.092 1.00 28.59 248 ILE A C 1
ATOM 2058 O O . ILE A 1 248 ? 31.889 -17.470 -8.635 1.00 28.59 248 ILE A O 1
#

Radius of gyration: 21.0 Å; Cα contacts (8 Å, |Δi|>4): 393; chains: 1; bounding box: 54×35×64 Å

pLDDT: mean 81.27, std 14.52, range [23.28, 96.94]

Secondary structure (DSSP, 8-state):
----HHHHHHHHHHHHHHHHHHHHH--TT--EEEESS-----S--EEE-TTSTTSGGGGTTPPPSEEEEEEE-HHHHHHHHHHHHHSTT--TTSEEEEEESS--TTHHHHHHHTT--EEEEEETTT-EEEEE-TTGGG-TT-S---EEEEEEE-TTS-EEESS-TT-----S--TTPEEEEEE--BTTTBEEETTEEESHHHHHHHHHHHHHTPEEEEEE-S-HHHHHHHHHHHT-SEEE--------

Foldseek 3Di:
DDDDPVLVLLVVLLLLLVQVCCVVPDDPPFAEEEEDDDDSHPDDHHYDDLVDPPRDPPCPPAAGQEYEYEADDPVRVLVVLVSLLVDNSRDLNHAYEYEYEPDDQCVVVSNLLSNRAQYWYAHSPQQWIWHWHCQDPLAHGDVDGGIDTQFGRDSNNDTGGPDDGRPDDDDQARAAYEAEEEEEDDPQAWDQDVNPIDHDVVVVVVVVCVRRVYHYHYDYDPDPVVCVVVCVVPPHPYYDDPPPPPPD

Solvent-accessible surface area (backbone atoms only — not comparable to full-atom values): 14398 Å² total; per-residue (Å²): 132,86,79,49,74,64,57,55,52,45,50,53,16,51,52,40,22,50,52,52,50,46,67,73,74,50,58,96,82,53,41,37,35,34,39,48,96,73,90,80,71,94,62,90,59,47,77,38,54,90,89,49,96,81,71,70,76,82,47,74,82,63,52,42,44,28,40,38,38,53,78,30,47,72,69,53,44,51,55,51,49,54,58,43,68,74,40,87,44,53,45,46,84,22,41,35,40,38,32,25,56,81,83,56,79,62,51,47,58,54,37,53,75,59,57,49,56,27,47,39,40,32,30,64,79,82,32,36,29,27,31,54,57,64,56,64,92,32,30,70,72,56,96,74,39,57,79,42,79,33,33,36,45,39,81,90,12,48,76,50,65,79,54,81,81,67,74,69,67,84,68,78,46,29,58,84,24,72,45,39,32,38,35,53,77,35,87,74,42,29,39,71,61,94,83,50,77,40,34,56,54,52,51,52,50,50,54,52,24,64,70,31,44,37,42,83,44,81,40,83,51,93,48,74,80,68,42,57,70,40,44,82,70,66,75,56,77,43,78,50,68,80,77,76,74,79,82,123

Nearest PDB structures (foldseek):
  8blj-assembly3_F  TM=7.694E-01  e=5.180E-02  Homo sapiens
  5aa3-assembly1_A  TM=7.675E-01  e=7.898E-02  Pseudomonas aeruginosa BWHPSA013
  5aa4-assembly3_C  TM=7.673E-01  e=1.067E-01  Pseudomonas aeruginosa BWHPSA013
  8sse-assembly1_D  TM=4.916E-01  e=1.924E+0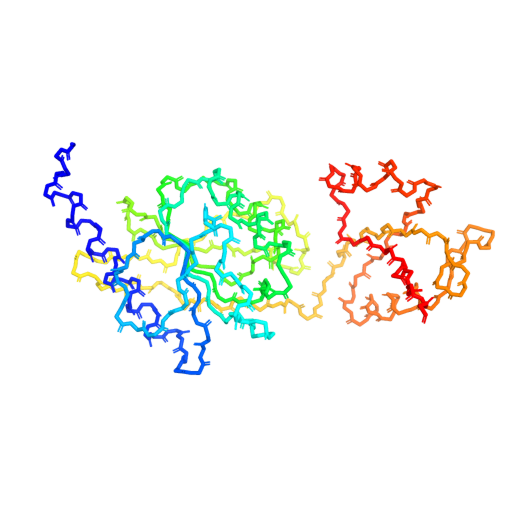0  Thermus thermophilus HB8
  4mqu-assembly2_B  TM=3.995E-01  e=5.691E+00  Homo sapiens

Organism: NCBI:txid559131

Sequence (248 aa):
MNLTVQHIKTLLSVLRCLNLIIQNYTSVADLIAVIGKENYLTFPVIQLDIYQEEVIWYFYPSKPDVYVIIHLSEEQFSKTMEYLSDEISFNPAAKYILIMSNLSSTISSLLNSYFILNVVLMDSESKKLFTYYPYRNNIFNSIHTELVELGTCGENGDVHLKSELFQQKIPKVWKDSMVSIMYYPCYFYTICHECKSKGVEIEIFNVIAEYLNIKLKFHRVHNLSIEISHFYKKRYDIFLVPKLYKII